Protein AF-R7UTL6-F1 (afdb_monomer_lite)

pLDDT: mean 70.78, std 18.73, range [21.73, 95.31]

Sequence (340 aa):
MGSDPPMIILNNVLAYAAYGVATSTSDHTKEACVDFFSSEEIIDARDLLWGKCENGILPKMIKRQNTTTKKGLLLTTSDIIEAIQKLGDSGSMPIFAVEFSSLGRLPLAKPKHWGLTDQMRDLESRLDNARVYGKSGMDESQPLVGRPHGGCAVIVRKDLKCSVEPVTTMNKRLFSCLIRLPDLSSVSLIDHFAVDEVLFEKVLEYYCLHRGDNLSDHSPLFLVLQLDSAADCVPPSSASTGSSRVSWSKASEEDIADYKHVLSYLLEQVIPPSLRGCIDSGFSCDSENHRGLIEHYFETIPSACLAAAEVCIPKQGGRKRVAGVGVACVTVITLSTLGV

Secondary structure (DSSP, 8-state):
-PPPPPPEEE-HHHHHHHHHHHHS-HHHHHHHHHHHS-HHHHHHHHHHHHHHS-TTTSPPP---S-TTSHHHHHHHHHHHHHHHHHHHHTT---EEE--GGGGGGSPP-------HHHHHHHHHHHSTTEEEEEE----TT----SS-SPPEEEEEETTSS-EEEEEP-S-TT--EEEEE----------------HHHHTTEEEEEE---TT--SSSPPEEEEE-----TT--PPSS-------B-GGG--HHHHHHHHHHHHHHHHT-PPP--HHHHTTTT----HHHHHHHHHHHHHHHHHHHHHHHHHSPB-------------------------

Foldseek 3Di:
DDDDPFAEDAAQLLQQLLVCLVPHDLQQNLVLCLVQDALVSLVCLLCSLVVPDDPVQADPDDDQPPSNDSVSSSVSSSSSNRRQVSCVVVVNHGHYDYPPVCPVSHRDRFDDDCPVVVVQVVVQVVDPQKHKDWAAQDDPVDDDGDDGLGIDMDIDGNPQQWDWAWDDDPHRRDTDIDIGHDPPPDDDPPDDDDDDPVQVVFWPDWDWDDDPPDPDPDTDIDTDGDDDPPPDPPPPDDDDPPPQDFDPVPADPQLVVQLVVQLVVQVVPLDQDPCVVCVVVVNPDPDPVVVVSVVVSVVSNVVSSVVSRSVRGDTDDDDDDDDDDDDDDDDDDDDPDPDD

Organism: Capitella teleta (NCBI:txid283909)

Radius of gyration: 31.65 Å; chains: 1; bounding box: 74×50×85 Å

Structure (mmCIF, N/CA/C/O backbone):
data_AF-R7UTL6-F1
#
_entry.id   AF-R7UTL6-F1
#
loop_
_atom_site.group_PDB
_atom_site.id
_atom_site.type_symbol
_atom_site.label_atom_id
_atom_site.label_alt_id
_atom_site.label_comp_id
_atom_site.label_asym_id
_atom_site.label_entity_id
_atom_site.label_seq_id
_atom_site.pdbx_PDB_ins_code
_atom_site.Cartn_x
_atom_site.Cartn_y
_atom_site.Cartn_z
_atom_site.occupancy
_atom_site.B_iso_or_equiv
_atom_site.auth_seq_id
_atom_site.auth_comp_id
_atom_site.auth_asym_id
_atom_site.auth_atom_id
_atom_site.pdbx_PDB_model_num
ATOM 1 N N . MET A 1 1 ? -34.555 -12.819 -3.969 1.00 38.94 1 MET A N 1
ATOM 2 C CA . MET A 1 1 ? -34.670 -12.379 -2.565 1.00 38.94 1 MET A CA 1
ATOM 3 C C . MET A 1 1 ? -33.686 -11.241 -2.406 1.00 38.94 1 MET A C 1
ATOM 5 O O . MET A 1 1 ? -32.508 -11.473 -2.632 1.00 38.94 1 MET A O 1
ATOM 9 N N . GLY A 1 2 ? -34.171 -10.014 -2.210 1.00 43.06 2 GLY A N 1
ATOM 10 C CA . GLY A 1 2 ? -33.292 -8.857 -2.045 1.00 43.06 2 GLY A CA 1
ATOM 11 C C . GLY A 1 2 ? -32.530 -9.007 -0.737 1.00 43.06 2 GLY A C 1
ATOM 12 O O . GLY A 1 2 ? -33.157 -9.120 0.309 1.00 43.06 2 GLY A O 1
ATOM 13 N N . SER A 1 3 ? -31.205 -9.093 -0.805 1.00 59.31 3 SER A N 1
ATOM 14 C CA . SER A 1 3 ? -30.362 -8.894 0.367 1.00 59.31 3 SER A CA 1
ATOM 15 C C . SER A 1 3 ? -30.523 -7.438 0.784 1.00 59.31 3 SER A C 1
ATOM 17 O O . SER A 1 3 ? -30.251 -6.551 -0.032 1.00 59.31 3 SER A O 1
ATOM 19 N N . ASP A 1 4 ? -30.994 -7.197 2.005 1.00 66.31 4 ASP A N 1
ATOM 20 C CA . ASP A 1 4 ? -31.023 -5.846 2.555 1.00 66.31 4 ASP A CA 1
ATOM 21 C C . ASP A 1 4 ? -29.623 -5.218 2.446 1.00 66.31 4 ASP A C 1
ATOM 23 O O . ASP A 1 4 ? -28.613 -5.919 2.597 1.00 66.31 4 ASP A O 1
ATOM 27 N N . PRO A 1 5 ? -29.533 -3.918 2.119 1.00 71.44 5 PRO A N 1
ATOM 28 C CA . PRO A 1 5 ? -28.250 -3.246 2.013 1.00 71.44 5 PRO A CA 1
ATOM 29 C C . PRO A 1 5 ? -27.489 -3.349 3.344 1.00 71.44 5 PRO A C 1
ATOM 31 O O . PRO A 1 5 ? -28.105 -3.268 4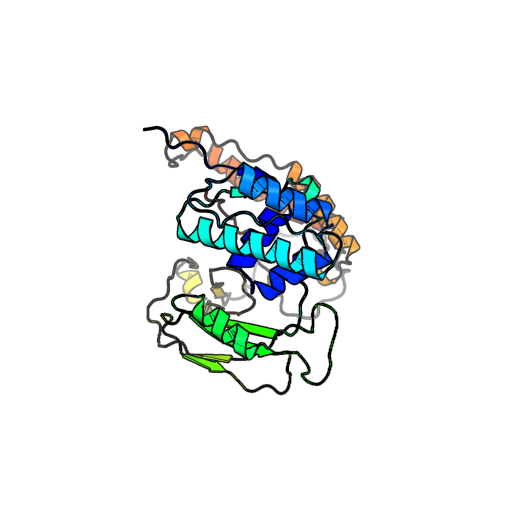.411 1.00 71.44 5 PRO A O 1
ATOM 34 N N . PRO A 1 6 ? -26.153 -3.515 3.308 1.00 78.25 6 PRO A N 1
ATOM 35 C CA . PRO A 1 6 ? -25.362 -3.650 4.522 1.00 78.25 6 PRO A CA 1
ATOM 36 C C . PRO A 1 6 ? -25.531 -2.408 5.404 1.00 78.25 6 PRO A C 1
ATOM 38 O O . PRO A 1 6 ? -25.467 -1.276 4.924 1.00 78.25 6 PRO A O 1
ATOM 41 N N . MET A 1 7 ? -25.747 -2.617 6.705 1.00 87.50 7 MET A N 1
ATOM 42 C CA . MET A 1 7 ? -25.891 -1.527 7.669 1.00 87.50 7 MET A CA 1
ATOM 43 C C . MET A 1 7 ? -24.578 -0.745 7.775 1.00 87.50 7 MET A C 1
ATOM 45 O O . MET A 1 7 ? -23.561 -1.295 8.197 1.00 87.50 7 MET A O 1
ATOM 49 N N . ILE A 1 8 ? -24.613 0.543 7.428 1.00 90.62 8 ILE A N 1
ATOM 50 C CA . ILE A 1 8 ? -23.472 1.457 7.552 1.00 90.62 8 ILE A CA 1
ATOM 51 C C . ILE A 1 8 ? -23.661 2.334 8.792 1.00 90.62 8 ILE A C 1
ATOM 53 O O . ILE A 1 8 ? -24.694 2.988 8.950 1.00 90.62 8 ILE A O 1
ATOM 57 N N . ILE A 1 9 ? -22.653 2.372 9.663 1.00 92.56 9 ILE A N 1
ATOM 58 C CA . ILE A 1 9 ? -22.616 3.221 10.857 1.00 92.56 9 ILE A CA 1
ATOM 59 C C . ILE A 1 9 ? -21.438 4.188 10.729 1.00 92.56 9 ILE A C 1
ATOM 61 O O . ILE A 1 9 ? -20.278 3.778 10.747 1.00 92.56 9 ILE A O 1
ATOM 65 N N . LEU A 1 10 ? -21.741 5.482 10.615 1.00 91.75 10 LEU A N 1
ATOM 66 C CA . LEU A 1 10 ? -20.737 6.543 10.554 1.00 91.75 10 LEU A CA 1
ATOM 67 C C . LEU A 1 10 ? -20.326 6.961 11.968 1.00 91.75 10 LEU A C 1
ATOM 69 O O . LEU A 1 10 ? -21.085 7.644 12.654 1.00 91.75 10 LEU A O 1
ATOM 73 N N . ASN A 1 11 ? -19.147 6.531 12.422 1.00 93.31 11 ASN A N 1
ATOM 74 C CA . ASN A 1 11 ? -18.604 6.925 13.723 1.00 93.31 11 ASN A CA 1
ATOM 75 C C . ASN A 1 11 ? -17.094 6.646 13.815 1.00 93.31 11 ASN A C 1
ATOM 77 O O . ASN A 1 11 ? -16.648 5.513 13.630 1.00 93.31 11 ASN A O 1
ATOM 81 N N . ASN A 1 12 ? -16.319 7.670 14.175 1.00 91.38 12 ASN A N 1
ATOM 82 C CA . ASN A 1 12 ? -14.853 7.609 14.207 1.00 91.38 12 ASN A CA 1
ATOM 83 C C . ASN A 1 12 ? -14.320 6.613 15.246 1.00 91.38 12 ASN A C 1
ATOM 85 O O . ASN A 1 12 ? -13.379 5.871 14.962 1.00 91.38 12 ASN A O 1
ATOM 89 N N . VAL A 1 13 ? -14.932 6.572 16.433 1.00 93.19 13 VAL A N 1
ATOM 90 C CA . VAL A 1 13 ? -14.522 5.677 17.522 1.00 93.19 13 VAL A CA 1
ATOM 91 C C . VAL A 1 13 ? -14.828 4.230 17.157 1.00 93.19 13 VAL A C 1
ATOM 93 O O . VAL A 1 13 ? -13.964 3.375 17.323 1.00 93.19 13 VAL A O 1
ATOM 96 N N . LEU A 1 14 ? -16.024 3.945 16.626 1.00 94.00 14 LEU A N 1
ATOM 97 C CA . LEU A 1 14 ? -16.413 2.587 16.229 1.00 94.00 14 LEU A CA 1
ATOM 98 C C . LEU A 1 14 ? -15.580 2.079 15.051 1.00 94.00 14 LEU A C 1
ATOM 100 O O . LEU A 1 14 ? -15.123 0.940 15.086 1.00 94.00 14 LEU A O 1
ATOM 104 N N . ALA A 1 15 ? -15.319 2.925 14.052 1.00 91.06 15 ALA A N 1
ATOM 105 C CA . ALA A 1 15 ? -14.458 2.569 12.928 1.00 91.06 15 ALA A CA 1
ATOM 106 C C . ALA A 1 15 ? -13.023 2.269 13.383 1.00 91.06 15 ALA A C 1
ATOM 108 O O . ALA A 1 15 ? -12.451 1.248 12.997 1.00 91.06 15 ALA A O 1
ATOM 109 N N . TYR A 1 16 ? -12.458 3.107 14.259 1.00 89.88 16 TYR A N 1
ATOM 110 C CA . TYR A 1 16 ? -11.129 2.865 14.817 1.00 89.88 16 TYR A CA 1
ATOM 111 C C . TYR A 1 16 ? -11.092 1.613 15.702 1.00 89.88 16 TYR A C 1
ATOM 113 O O . TYR A 1 16 ? -10.169 0.810 15.588 1.00 89.88 16 TYR A O 1
ATOM 121 N N . ALA A 1 17 ? -12.093 1.414 16.562 1.00 90.06 17 ALA A N 1
ATOM 122 C CA . ALA A 1 17 ? -12.170 0.255 17.444 1.00 90.06 17 ALA A CA 1
ATOM 123 C C . ALA A 1 17 ? -12.325 -1.052 16.654 1.00 90.06 17 ALA A C 1
ATOM 125 O O . ALA A 1 17 ? -11.628 -2.018 16.953 1.00 90.06 17 ALA A O 1
ATOM 126 N N . ALA A 1 18 ? -13.164 -1.072 15.614 1.00 89.31 18 ALA A N 1
ATOM 127 C CA . ALA A 1 18 ? -13.332 -2.224 14.730 1.00 89.31 18 ALA A CA 1
ATOM 128 C C . ALA A 1 18 ? -12.038 -2.569 13.985 1.00 89.31 18 ALA A C 1
ATOM 130 O O . ALA A 1 18 ? -11.625 -3.728 13.967 1.00 89.31 18 ALA A O 1
ATOM 131 N N . TYR A 1 19 ? -11.349 -1.560 13.445 1.00 84.69 19 TYR A N 1
ATOM 132 C CA . TYR A 1 19 ? -10.031 -1.757 12.846 1.00 84.69 19 TYR A CA 1
ATOM 133 C C . TYR A 1 19 ? -9.003 -2.254 13.879 1.00 84.69 19 TYR A C 1
ATOM 135 O O . TYR A 1 19 ? -8.212 -3.158 13.606 1.00 84.69 19 TYR A O 1
ATOM 143 N N . GLY A 1 20 ? -9.032 -1.695 15.090 1.00 80.31 20 GLY A N 1
ATOM 144 C CA . GLY A 1 20 ? -8.154 -2.068 16.194 1.00 80.31 20 GLY A CA 1
ATOM 145 C C . GLY A 1 20 ? -8.324 -3.524 16.620 1.00 80.31 20 GLY A C 1
ATOM 146 O O . GLY A 1 20 ? -7.327 -4.220 16.760 1.00 80.31 20 GLY A O 1
ATOM 147 N N . VAL A 1 21 ? -9.561 -4.015 16.726 1.00 79.00 21 VAL A N 1
ATOM 148 C CA . VAL A 1 21 ? -9.859 -5.428 17.025 1.00 79.00 21 VAL A CA 1
ATOM 149 C C . VAL A 1 21 ? -9.255 -6.375 15.985 1.00 79.00 21 VAL A C 1
ATOM 151 O O . VAL A 1 21 ? -8.783 -7.449 16.345 1.00 79.00 21 VAL A O 1
ATOM 154 N N . ALA A 1 22 ? -9.225 -5.976 14.711 1.00 72.81 22 ALA A N 1
ATOM 155 C CA . ALA A 1 22 ? -8.658 -6.788 13.636 1.00 72.81 22 ALA A CA 1
ATOM 156 C C . ALA A 1 22 ? -7.121 -6.723 13.546 1.00 72.81 22 ALA A C 1
ATOM 158 O O . ALA A 1 22 ? -6.506 -7.584 12.916 1.00 72.81 22 ALA A O 1
ATOM 159 N N . THR A 1 23 ? -6.485 -5.688 14.109 1.00 68.69 23 THR A N 1
ATOM 160 C CA . THR A 1 23 ? -5.076 -5.368 13.806 1.00 68.69 23 THR A CA 1
ATOM 161 C C . THR A 1 23 ? -4.178 -5.149 15.021 1.00 68.69 23 THR A C 1
ATOM 163 O O . THR A 1 23 ? -2.969 -4.996 14.853 1.00 68.69 23 THR A O 1
ATOM 166 N N . SER A 1 24 ? -4.726 -5.096 16.234 1.00 67.31 24 SER A N 1
ATOM 167 C CA . SER A 1 24 ? -4.023 -4.739 17.470 1.00 67.31 24 SER A CA 1
ATOM 168 C C . SER A 1 24 ? -4.605 -5.468 18.687 1.00 67.31 24 SER A C 1
ATOM 170 O O . SER A 1 24 ? -5.661 -6.091 18.622 1.00 67.31 24 SER A O 1
ATOM 172 N N . THR A 1 25 ? -3.917 -5.392 19.831 1.00 78.31 25 THR A N 1
ATOM 173 C CA . THR A 1 25 ? -4.452 -5.924 21.093 1.00 78.31 25 THR A CA 1
ATOM 174 C C . THR A 1 25 ? -5.566 -5.029 21.633 1.00 78.31 25 THR A C 1
ATOM 176 O O . THR A 1 25 ? -5.514 -3.802 21.505 1.00 78.31 25 THR A O 1
ATOM 179 N N . SER A 1 26 ? -6.547 -5.630 22.313 1.00 78.69 26 SER A N 1
ATOM 180 C CA . SER A 1 26 ? -7.656 -4.890 22.927 1.00 78.69 26 SER A CA 1
ATOM 181 C C . SER A 1 26 ? -7.164 -3.814 23.902 1.00 78.69 26 SER A C 1
ATOM 183 O O . SER A 1 26 ? -7.713 -2.717 23.929 1.00 78.69 26 SER A O 1
ATOM 185 N N . ASP A 1 27 ? -6.097 -4.074 24.663 1.00 79.75 27 ASP A N 1
ATOM 186 C CA . ASP A 1 27 ? -5.484 -3.093 25.569 1.00 79.75 27 ASP A CA 1
ATOM 187 C C . ASP A 1 27 ? -4.896 -1.886 24.835 1.00 79.75 27 ASP A C 1
ATOM 189 O O . ASP A 1 27 ? -5.086 -0.749 25.274 1.00 79.75 27 ASP A O 1
ATOM 193 N N . HIS A 1 28 ? -4.241 -2.108 23.693 1.00 76.00 28 HIS A N 1
ATOM 194 C CA . HIS A 1 28 ? -3.700 -1.017 22.891 1.00 76.00 28 HIS A CA 1
ATOM 195 C C . HIS A 1 28 ? -4.814 -0.161 22.288 1.00 76.00 28 HIS A C 1
ATOM 197 O O . HIS A 1 28 ? -4.784 1.063 22.410 1.00 76.00 28 HIS A O 1
ATOM 203 N N . THR A 1 29 ? -5.822 -0.800 21.689 1.00 81.50 29 THR A N 1
ATOM 204 C CA . THR A 1 29 ? -6.976 -0.105 21.111 1.00 81.50 29 THR A CA 1
ATOM 205 C C . THR A 1 29 ? -7.726 0.701 22.173 1.00 81.50 29 THR A C 1
ATOM 207 O O . THR A 1 29 ? -8.080 1.850 21.921 1.00 81.50 29 THR A O 1
ATOM 210 N N . LYS A 1 30 ? -7.894 0.157 23.391 1.00 87.06 30 LYS A N 1
ATOM 211 C CA . LYS A 1 30 ? -8.505 0.876 24.523 1.00 87.06 30 LYS A CA 1
ATOM 212 C C . LYS A 1 30 ? -7.741 2.145 24.883 1.00 87.06 30 LYS A C 1
ATOM 214 O O . LYS A 1 30 ? -8.344 3.214 24.933 1.00 87.06 30 LYS A O 1
ATOM 219 N N . GLU A 1 31 ? -6.437 2.035 25.135 1.00 85.62 31 GLU A N 1
ATOM 220 C CA . GLU A 1 31 ? -5.605 3.190 25.495 1.00 85.62 31 GLU A CA 1
ATOM 221 C C . GLU A 1 31 ? -5.571 4.230 24.370 1.00 85.62 31 GLU A C 1
ATOM 223 O O . GLU A 1 31 ? -5.710 5.419 24.638 1.00 85.62 31 GLU A O 1
ATOM 228 N N . ALA A 1 32 ? -5.461 3.803 23.108 1.00 83.38 32 ALA A N 1
ATOM 229 C CA . ALA A 1 32 ? -5.453 4.713 21.967 1.00 83.38 32 ALA A CA 1
ATOM 230 C C . ALA A 1 32 ? -6.772 5.486 21.824 1.00 83.38 32 ALA A C 1
ATOM 232 O O . ALA A 1 32 ? -6.738 6.697 21.612 1.00 83.38 32 ALA A O 1
ATOM 233 N N . CYS A 1 33 ? -7.917 4.818 22.001 1.00 88.00 33 CYS A N 1
ATOM 234 C CA . CYS A 1 33 ? -9.215 5.486 21.988 1.00 88.00 33 CYS A CA 1
ATOM 235 C C . CYS A 1 33 ? -9.334 6.519 23.112 1.00 88.00 33 CYS A C 1
ATOM 237 O O . CYS A 1 33 ? -9.731 7.648 22.857 1.00 88.00 33 CYS A O 1
ATOM 239 N N . VAL A 1 34 ? -8.981 6.145 24.347 1.00 89.69 34 VAL A N 1
ATOM 240 C CA . VAL A 1 34 ? -9.138 7.020 25.522 1.00 89.69 34 VAL A CA 1
ATOM 241 C C . VAL A 1 34 ? -8.150 8.186 25.523 1.00 89.69 34 VAL A C 1
ATOM 243 O O . VAL A 1 34 ? -8.461 9.253 26.040 1.00 89.69 34 VAL A O 1
ATOM 246 N N . ASP A 1 35 ? -6.961 7.998 24.952 1.00 86.00 35 ASP A N 1
ATOM 247 C CA . ASP A 1 35 ? -5.967 9.063 24.827 1.00 86.00 35 ASP A CA 1
ATOM 248 C C . ASP A 1 35 ? -6.301 10.075 23.716 1.00 86.00 35 ASP A C 1
ATOM 250 O O . ASP A 1 35 ? -5.725 11.164 23.714 1.00 86.00 35 ASP A O 1
ATOM 254 N N . PHE A 1 36 ? -7.126 9.704 22.732 1.00 87.81 36 PHE A N 1
ATOM 255 C CA . PHE A 1 36 ? -7.344 10.503 21.523 1.00 87.81 36 PHE A CA 1
ATOM 256 C C . PHE A 1 36 ? -8.759 11.082 21.424 1.00 87.81 36 PHE A C 1
ATOM 258 O O . PHE A 1 36 ? -8.909 12.249 21.069 1.00 87.81 36 PHE A O 1
ATOM 265 N N . PHE A 1 37 ? -9.785 10.287 21.724 1.00 89.12 37 PHE A N 1
ATOM 266 C CA . PHE A 1 37 ? -11.178 10.717 21.648 1.00 89.12 37 PHE A CA 1
ATOM 267 C C . PHE A 1 37 ? -11.653 11.288 22.982 1.00 89.12 37 PHE A C 1
ATOM 269 O O . PHE A 1 37 ? -11.234 10.863 24.061 1.00 89.12 37 PHE A O 1
ATOM 276 N N . SER A 1 38 ? -12.557 12.257 22.903 1.00 92.12 38 SER A N 1
ATOM 277 C CA . SER A 1 38 ? -13.203 12.837 24.074 1.00 92.12 38 SER A CA 1
ATOM 278 C C . SER A 1 38 ? -14.142 11.841 24.761 1.00 92.12 38 SER A C 1
ATOM 280 O O . SER A 1 38 ? -14.570 10.833 24.191 1.00 92.12 38 SER A O 1
ATOM 282 N N . SER A 1 39 ? -14.505 12.139 26.012 1.00 93.06 39 SER A N 1
ATOM 283 C CA . SER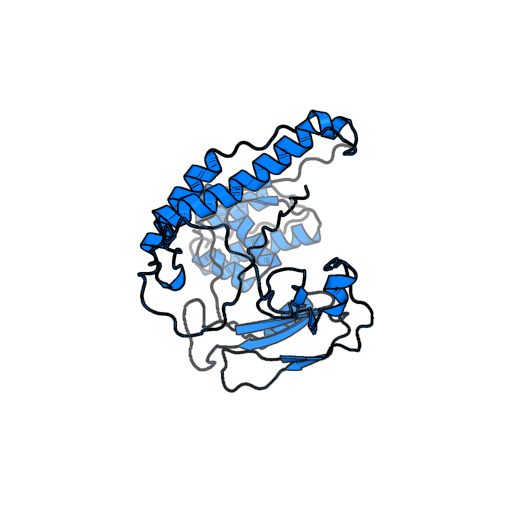 A 1 39 ? -15.476 11.322 26.740 1.00 93.06 39 SER A CA 1
ATOM 284 C C . SER A 1 39 ? -16.840 11.284 26.058 1.00 93.06 39 SER A C 1
ATOM 286 O O . SER A 1 39 ? -17.494 10.249 26.088 1.00 93.06 39 SER A O 1
ATOM 288 N N . GLU A 1 40 ? -17.253 12.397 25.449 1.00 93.00 40 GLU A N 1
ATOM 289 C CA . GLU A 1 40 ? -18.510 12.507 24.708 1.00 93.00 40 GLU A CA 1
ATOM 290 C C . GLU A 1 40 ? -18.494 11.581 23.488 1.00 93.00 40 GLU A C 1
ATOM 292 O O . GLU A 1 40 ? -19.341 10.702 23.393 1.00 93.00 40 GLU A O 1
ATOM 297 N N . GLU A 1 41 ? -17.448 11.646 22.656 1.00 93.81 41 GLU A N 1
ATOM 298 C CA . GLU A 1 41 ? -17.316 10.787 21.469 1.00 93.81 41 GLU A CA 1
ATOM 299 C C . GLU A 1 41 ? -17.354 9.287 21.808 1.00 93.81 41 GLU A C 1
ATOM 301 O O . GLU A 1 41 ? -17.962 8.497 21.086 1.00 93.81 41 GLU A O 1
ATOM 306 N N . ILE A 1 42 ? -16.720 8.879 22.913 1.00 94.31 42 ILE A N 1
ATOM 307 C CA . ILE A 1 42 ? -16.705 7.476 23.358 1.00 94.31 42 ILE A CA 1
ATOM 308 C C . ILE A 1 42 ? -18.086 7.037 23.867 1.00 94.31 42 ILE A C 1
ATOM 310 O O . ILE A 1 42 ? -18.519 5.912 23.602 1.00 94.31 42 ILE A O 1
ATOM 314 N N . ILE A 1 43 ? -18.786 7.898 24.608 1.00 93.56 43 ILE A N 1
ATOM 315 C CA . ILE A 1 43 ? -20.138 7.615 25.107 1.00 93.56 43 ILE A CA 1
ATOM 316 C C . ILE A 1 43 ? -21.130 7.537 23.944 1.00 93.56 43 ILE A C 1
ATOM 318 O O . ILE A 1 43 ? -21.907 6.584 23.881 1.00 93.56 43 ILE A O 1
ATOM 322 N N . ASP A 1 44 ? -21.057 8.481 23.009 1.00 94.50 44 ASP A N 1
ATOM 323 C CA . ASP A 1 44 ? -21.907 8.527 21.822 1.00 94.50 44 ASP A CA 1
ATOM 324 C C . ASP A 1 44 ? -21.695 7.294 20.949 1.00 94.50 44 ASP A C 1
ATOM 326 O O . ASP A 1 44 ? -22.655 6.690 20.477 1.00 94.50 44 ASP A O 1
ATOM 330 N N . ALA A 1 45 ? -20.445 6.857 20.786 1.00 94.94 45 ALA A N 1
ATOM 331 C CA . ALA A 1 45 ? -20.121 5.623 20.082 1.00 94.94 45 ALA A CA 1
ATOM 332 C C . ALA A 1 45 ? -20.757 4.389 20.740 1.00 94.94 45 ALA A C 1
ATOM 334 O O . ALA A 1 45 ? -21.333 3.552 20.043 1.00 94.94 45 ALA A O 1
ATOM 335 N N . ARG A 1 46 ? -20.702 4.283 22.077 1.00 94.62 46 ARG A N 1
ATOM 336 C CA . ARG A 1 46 ? -21.381 3.208 22.821 1.00 94.62 46 ARG A CA 1
ATOM 337 C C . ARG A 1 46 ? -22.887 3.244 22.572 1.00 94.62 46 ARG A C 1
ATOM 339 O O . ARG A 1 46 ? -23.470 2.223 22.214 1.00 94.62 46 ARG A O 1
ATOM 346 N N . ASP A 1 47 ? -23.515 4.394 22.790 1.00 94.31 47 ASP A N 1
ATOM 347 C CA . ASP A 1 47 ? -24.971 4.519 22.704 1.00 94.31 47 ASP A CA 1
ATOM 348 C C . ASP A 1 47 ? -25.467 4.296 21.270 1.00 94.31 47 ASP A C 1
ATOM 350 O O . ASP A 1 47 ? -26.495 3.649 21.068 1.00 94.31 47 ASP A O 1
ATOM 354 N N . LEU A 1 48 ? -24.693 4.721 20.268 1.00 94.81 48 LEU A N 1
ATOM 355 C CA . LEU A 1 48 ? -24.961 4.442 18.861 1.00 94.81 48 LEU A CA 1
ATOM 356 C C . LEU A 1 48 ? -24.862 2.945 18.540 1.00 94.81 48 LEU A C 1
ATOM 358 O O . LEU A 1 48 ? -25.738 2.416 17.857 1.00 94.81 48 LEU A O 1
ATOM 362 N N . LEU A 1 49 ? -23.835 2.252 19.044 1.00 94.38 49 LEU A N 1
ATOM 363 C CA . LEU A 1 49 ? -23.642 0.820 18.804 1.00 94.38 49 LEU A CA 1
ATOM 364 C C . LEU A 1 49 ? -24.811 -0.007 19.360 1.00 94.38 49 LEU A C 1
ATOM 366 O O . LEU A 1 49 ? -25.397 -0.808 18.630 1.00 94.38 49 LEU A O 1
ATOM 370 N N . TRP A 1 50 ? -25.194 0.240 20.617 1.00 93.69 50 TRP A N 1
ATOM 371 C CA . TRP A 1 50 ? -26.336 -0.429 21.258 1.00 93.69 50 TRP A CA 1
ATOM 372 C C . TRP A 1 50 ? -27.697 0.044 20.741 1.00 93.69 50 TRP A C 1
ATOM 374 O O . TRP A 1 50 ? -28.678 -0.684 20.861 1.00 93.69 50 TRP A O 1
ATOM 384 N N . GLY A 1 51 ? -27.779 1.244 20.166 1.00 91.38 51 GLY A N 1
ATOM 385 C CA . GLY A 1 51 ? -28.996 1.747 19.532 1.00 91.38 51 GLY A CA 1
ATOM 386 C C . GLY A 1 51 ? -29.243 1.185 18.130 1.00 91.38 51 GLY A C 1
ATOM 387 O O . GLY A 1 51 ? -30.384 1.192 17.670 1.00 91.38 51 GLY A O 1
ATOM 388 N N . LYS A 1 52 ? -28.192 0.726 17.435 1.00 90.62 52 LYS A N 1
ATOM 389 C CA . LYS A 1 52 ? -28.267 0.252 16.042 1.00 90.62 52 LYS A CA 1
ATOM 390 C C . LYS A 1 52 ? -28.184 -1.262 15.885 1.00 90.62 52 LYS A C 1
ATOM 392 O O . LYS A 1 52 ? -28.750 -1.776 14.928 1.00 90.62 52 LYS A O 1
ATOM 397 N N . CYS A 1 53 ? -27.493 -1.964 16.779 1.00 87.81 53 CYS A N 1
ATOM 398 C CA . CYS A 1 53 ? -27.305 -3.410 16.661 1.00 87.81 53 CYS A CA 1
ATOM 399 C C . CYS A 1 53 ? -28.272 -4.189 17.562 1.00 87.81 53 CYS A C 1
ATOM 401 O O . CYS A 1 53 ? -28.754 -3.685 18.576 1.00 87.81 53 CYS A O 1
ATOM 403 N N . GLU A 1 54 ? -28.555 -5.439 17.197 1.00 79.44 54 GLU A N 1
ATOM 404 C CA . GLU A 1 54 ? -29.535 -6.263 17.903 1.00 79.44 54 GLU A CA 1
ATOM 405 C C . GLU A 1 54 ? -29.087 -6.652 19.321 1.00 79.44 54 GLU A C 1
ATOM 407 O O . GLU A 1 54 ? -28.008 -7.209 19.544 1.00 79.44 54 GLU A O 1
ATOM 412 N N . ASN A 1 55 ? -29.987 -6.455 20.288 1.00 74.38 55 ASN A N 1
ATOM 413 C CA . ASN A 1 55 ? -29.763 -6.777 21.702 1.00 74.38 55 ASN A CA 1
ATOM 414 C C . ASN A 1 55 ? -29.508 -8.271 21.982 1.00 74.38 55 ASN A C 1
ATOM 416 O O . ASN A 1 55 ? -29.053 -8.605 23.072 1.00 74.38 55 ASN A O 1
ATOM 420 N N . GLY A 1 56 ? -29.832 -9.170 21.043 1.00 77.19 56 GLY A N 1
ATOM 421 C CA . GLY A 1 56 ? -29.592 -10.610 21.189 1.00 77.19 56 GLY A CA 1
ATOM 422 C C . GLY A 1 56 ? -28.125 -11.014 21.016 1.00 77.19 56 GLY A C 1
ATOM 423 O O . GLY A 1 56 ? -27.709 -12.032 21.563 1.00 77.19 56 GLY A O 1
ATOM 424 N N . ILE A 1 57 ? -27.345 -10.208 20.289 1.00 84.44 57 ILE A N 1
ATOM 425 C CA . ILE A 1 57 ? -25.930 -10.469 19.981 1.00 84.44 57 ILE A CA 1
ATOM 426 C C . ILE A 1 57 ? -25.023 -9.691 20.937 1.00 84.44 57 ILE A C 1
ATOM 428 O O . ILE A 1 57 ? -23.992 -10.189 21.398 1.00 84.44 57 ILE A O 1
ATOM 432 N N . LEU A 1 58 ? -25.415 -8.456 21.254 1.00 88.69 58 LEU A N 1
ATOM 433 C CA . LEU A 1 58 ? -24.622 -7.577 22.096 1.00 88.69 58 LEU A CA 1
ATOM 434 C C . LEU A 1 58 ? -24.619 -8.013 23.574 1.00 88.69 58 LEU A C 1
ATOM 436 O O . LEU A 1 58 ? -25.633 -8.484 24.097 1.00 88.69 58 LEU A O 1
ATOM 440 N N . PRO A 1 59 ? -23.511 -7.790 24.310 1.00 88.38 59 PRO A N 1
ATOM 441 C CA . PRO A 1 59 ? -23.529 -7.855 25.767 1.00 88.38 59 PRO A CA 1
ATOM 442 C C . PRO A 1 59 ? -24.570 -6.882 26.347 1.00 88.38 59 PRO A C 1
ATOM 444 O O . PRO A 1 59 ? -24.934 -5.883 25.724 1.00 88.38 59 PRO A O 1
ATOM 447 N N . LYS A 1 60 ? -25.018 -7.117 27.587 1.00 86.94 60 LYS A N 1
ATOM 448 C CA . LYS A 1 60 ? -25.879 -6.147 28.282 1.00 86.94 60 LYS A CA 1
ATOM 449 C C . LYS A 1 60 ? -25.157 -4.805 28.401 1.00 86.94 60 LYS A C 1
ATOM 451 O O . LYS A 1 60 ? -24.054 -4.750 28.936 1.00 86.94 60 LYS A O 1
ATOM 456 N N . MET A 1 61 ? -25.805 -3.728 27.959 1.00 84.56 61 MET A N 1
ATOM 457 C CA . MET A 1 61 ? -25.241 -2.383 28.046 1.00 84.56 61 MET A CA 1
ATOM 458 C C . MET A 1 61 ? -25.009 -1.983 29.507 1.00 84.56 61 MET A C 1
ATOM 460 O O . MET A 1 61 ? -25.944 -1.977 30.313 1.00 84.56 61 MET A O 1
ATOM 464 N N . ILE A 1 62 ? -23.782 -1.578 29.838 1.00 84.38 62 ILE A N 1
ATOM 465 C CA . ILE A 1 62 ? -23.439 -1.060 31.164 1.00 84.38 62 ILE A CA 1
ATOM 466 C C . ILE A 1 62 ? -23.271 0.459 31.079 1.00 84.38 62 ILE A C 1
ATOM 468 O O . ILE A 1 62 ? -22.290 0.971 30.541 1.00 84.38 62 ILE A O 1
ATOM 472 N N . LYS A 1 63 ? -24.210 1.209 31.668 1.00 81.56 63 LYS A N 1
ATOM 473 C CA . LYS A 1 63 ? -24.072 2.665 31.831 1.00 81.56 63 LYS A CA 1
ATOM 474 C C . LYS A 1 63 ? -23.137 2.965 33.003 1.00 81.56 63 LYS A C 1
ATOM 476 O O . LYS A 1 63 ? -23.550 2.978 34.161 1.00 81.56 63 LYS A O 1
ATOM 481 N N . ARG A 1 64 ? -21.852 3.162 32.704 1.00 80.19 64 ARG A N 1
ATOM 482 C CA . ARG A 1 64 ? -20.826 3.507 33.700 1.00 80.19 64 ARG A CA 1
ATOM 483 C C . ARG A 1 64 ? -21.095 4.916 34.261 1.00 80.19 64 ARG A C 1
ATOM 485 O O . ARG A 1 64 ? -21.417 5.821 33.504 1.00 80.19 64 ARG A O 1
ATOM 492 N N . GLN A 1 65 ? -20.944 5.109 35.574 1.00 68.75 65 GLN A N 1
ATOM 493 C CA . GLN A 1 65 ? -21.177 6.409 36.236 1.00 68.75 65 GLN A CA 1
ATOM 494 C C . GLN A 1 65 ? -19.984 7.380 36.117 1.00 68.75 65 GLN A C 1
ATOM 496 O O . GLN A 1 65 ? -20.171 8.589 36.135 1.00 68.75 65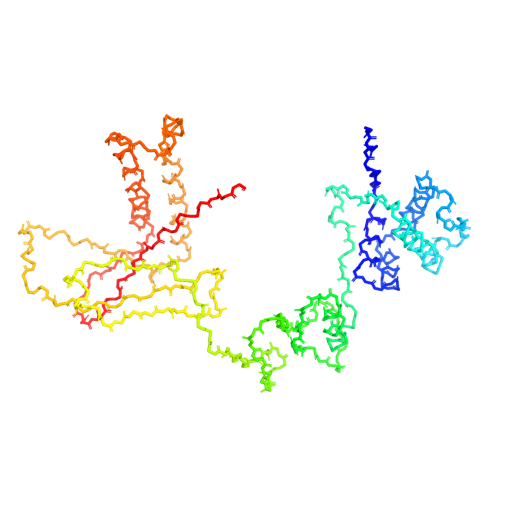 GLN A O 1
ATOM 501 N N . ASN A 1 66 ? -18.759 6.860 35.956 1.00 76.31 66 ASN A N 1
ATOM 502 C CA . ASN A 1 66 ? -17.514 7.646 35.972 1.00 76.31 66 ASN A CA 1
ATOM 503 C C . ASN A 1 66 ? -16.925 7.869 34.569 1.00 76.31 66 ASN A C 1
ATOM 505 O O . ASN A 1 66 ? -15.714 7.740 34.376 1.00 76.31 66 ASN A O 1
ATOM 509 N N . THR A 1 67 ? -17.762 8.169 33.578 1.00 74.81 67 THR A N 1
ATOM 510 C CA . THR A 1 67 ? -17.352 8.318 32.167 1.00 74.81 67 THR A CA 1
ATOM 511 C C . THR A 1 67 ? -16.499 9.555 31.885 1.00 74.81 67 THR A C 1
ATOM 513 O O . THR A 1 67 ? -15.978 9.692 30.791 1.00 74.81 67 THR A O 1
ATOM 516 N N . THR A 1 68 ? -16.284 10.432 32.864 1.00 79.69 68 THR A N 1
ATOM 517 C CA . THR A 1 68 ? -15.338 11.557 32.772 1.00 79.69 68 THR A CA 1
ATOM 518 C C . THR A 1 68 ? -13.930 11.196 33.253 1.00 79.69 68 THR A C 1
ATOM 520 O O . THR A 1 68 ? -12.984 11.950 33.048 1.00 79.69 68 THR A O 1
ATOM 523 N N . THR A 1 69 ? -13.759 10.036 33.898 1.00 87.31 69 THR A N 1
ATOM 524 C CA . THR A 1 69 ? -12.458 9.575 34.403 1.00 87.31 69 THR A CA 1
ATOM 525 C C . THR A 1 69 ? -11.784 8.648 33.395 1.00 87.31 69 THR A C 1
ATOM 527 O O . THR A 1 69 ? -12.454 7.801 32.802 1.00 87.31 69 THR A O 1
ATOM 530 N N . LYS A 1 70 ? -10.448 8.706 33.271 1.00 86.81 70 LYS A N 1
ATOM 531 C CA . LYS A 1 70 ? -9.684 7.792 32.392 1.00 86.81 70 LYS A CA 1
ATOM 532 C C . LYS A 1 70 ? -10.036 6.319 32.646 1.00 86.81 70 LYS A C 1
ATOM 534 O O . LYS A 1 70 ? -10.255 5.563 31.708 1.00 86.81 70 LYS A O 1
ATOM 539 N N . LYS A 1 71 ? -10.177 5.920 33.916 1.00 88.81 71 LYS A N 1
ATOM 540 C CA . LYS A 1 71 ? -10.573 4.554 34.299 1.00 88.81 71 LYS A CA 1
ATOM 541 C C . LYS A 1 71 ? -11.972 4.180 33.791 1.00 88.81 71 LYS A C 1
ATOM 543 O O . LYS A 1 71 ? -12.159 3.071 33.302 1.00 88.81 71 LYS A O 1
ATOM 548 N N . GLY A 1 72 ? -12.954 5.075 33.910 1.00 89.75 72 GLY A N 1
ATOM 549 C CA . GLY A 1 72 ? -14.308 4.821 33.414 1.00 89.75 72 GLY A CA 1
ATOM 550 C C . GLY A 1 72 ? -14.394 4.814 31.888 1.00 89.75 72 GLY A C 1
ATOM 551 O O . GLY A 1 72 ? -15.132 4.000 31.332 1.00 89.75 72 GLY A O 1
ATOM 552 N N . LEU A 1 73 ? -13.598 5.646 31.213 1.00 91.12 73 LEU A N 1
ATOM 553 C CA . LEU A 1 73 ? -13.472 5.630 29.756 1.00 91.12 73 LEU A CA 1
ATOM 554 C C . LEU A 1 73 ? -12.848 4.330 29.255 1.00 91.12 73 LEU A C 1
ATOM 556 O O . LEU A 1 73 ? -13.414 3.706 28.370 1.00 91.12 73 LEU A O 1
ATOM 560 N N . LEU A 1 74 ? -11.767 3.853 29.880 1.00 91.19 74 LEU A N 1
ATOM 561 C CA . LEU A 1 74 ? -11.152 2.566 29.531 1.00 91.19 74 LEU A CA 1
ATOM 562 C C . LEU A 1 74 ? -12.141 1.401 29.649 1.00 91.19 74 LEU A C 1
ATOM 564 O O . LEU A 1 74 ? -12.170 0.535 28.778 1.00 91.19 74 LEU A O 1
ATOM 568 N N . LEU A 1 75 ? -12.970 1.391 30.698 1.00 93.19 75 LEU A N 1
ATOM 569 C CA . LEU A 1 75 ? -14.031 0.392 30.853 1.00 93.19 75 LEU A CA 1
ATOM 570 C C . LEU A 1 75 ? -15.101 0.526 29.766 1.00 93.19 75 LEU A C 1
ATOM 572 O O . LEU A 1 75 ? -15.493 -0.477 29.187 1.00 93.19 75 LEU A O 1
ATOM 576 N N . THR A 1 76 ? -15.529 1.750 29.454 1.00 93.56 76 THR A N 1
ATOM 577 C CA . THR A 1 76 ? -16.538 2.001 28.410 1.00 93.56 76 THR A CA 1
ATOM 578 C C . THR A 1 76 ? -16.033 1.560 27.035 1.00 93.56 76 THR A C 1
ATOM 580 O O . THR A 1 76 ? -16.740 0.869 26.309 1.00 93.56 76 THR A O 1
ATOM 583 N N . THR A 1 77 ? -14.784 1.877 26.699 1.00 93.06 77 THR A N 1
ATOM 584 C CA . THR A 1 77 ? -14.140 1.415 25.465 1.00 93.06 77 THR A CA 1
ATOM 585 C C . THR A 1 77 ? -13.961 -0.103 25.449 1.00 93.06 77 THR A C 1
ATOM 587 O O . THR A 1 77 ? -14.096 -0.724 24.399 1.00 93.06 77 THR A O 1
ATOM 590 N N . SER A 1 78 ? -13.693 -0.724 26.604 1.00 94.38 78 SER A N 1
ATOM 591 C CA . SER A 1 78 ? -13.648 -2.185 26.721 1.00 94.38 78 SER A CA 1
ATOM 592 C C . SER A 1 78 ? -14.998 -2.822 26.405 1.00 94.38 78 SER A C 1
ATOM 594 O O . SER A 1 78 ? -15.032 -3.812 25.681 1.00 94.38 78 SER A O 1
ATOM 596 N N . ASP A 1 79 ? -16.088 -2.237 26.910 1.00 93.94 79 ASP A N 1
ATOM 597 C CA . ASP A 1 79 ? -17.448 -2.705 26.640 1.00 93.94 79 ASP A CA 1
ATOM 598 C C . ASP A 1 79 ? -17.751 -2.602 25.120 1.00 93.94 79 ASP A C 1
ATOM 600 O O . ASP A 1 79 ? -18.272 -3.546 24.528 1.00 93.94 79 ASP A O 1
ATOM 604 N N . ILE A 1 80 ? -17.345 -1.504 24.458 1.00 95.31 80 ILE A N 1
ATOM 605 C CA . ILE A 1 80 ? -17.459 -1.327 22.992 1.00 95.31 80 ILE A CA 1
ATOM 606 C C . ILE A 1 80 ? -16.683 -2.409 22.227 1.00 95.31 80 ILE A C 1
ATOM 608 O O . ILE A 1 80 ? -17.213 -3.006 21.293 1.00 95.31 80 ILE A O 1
ATOM 612 N N . ILE A 1 81 ? -15.430 -2.668 22.606 1.00 94.25 81 ILE A N 1
ATOM 613 C CA . ILE A 1 81 ? -14.579 -3.659 21.933 1.00 94.25 81 ILE A CA 1
ATOM 614 C C . ILE A 1 81 ? -15.155 -5.074 22.071 1.00 94.25 81 ILE A C 1
ATOM 616 O O . ILE A 1 81 ? -15.185 -5.807 21.084 1.00 94.25 81 ILE A O 1
ATOM 620 N N . GLU A 1 82 ? -15.660 -5.444 23.252 1.00 94.44 82 GLU A N 1
ATOM 621 C CA . GLU A 1 82 ? -16.318 -6.742 23.459 1.00 94.44 82 GLU A CA 1
ATOM 622 C C . GLU A 1 82 ? -17.568 -6.884 22.575 1.00 94.44 82 GLU A C 1
ATOM 624 O O . GLU A 1 82 ? -17.798 -7.931 21.970 1.00 94.44 82 GLU A O 1
ATOM 629 N N . ALA A 1 83 ? -18.370 -5.823 22.461 1.00 94.19 83 ALA A N 1
ATOM 630 C CA . ALA A 1 83 ? -19.537 -5.801 21.584 1.00 94.19 83 ALA A CA 1
ATOM 631 C C . ALA A 1 83 ? -19.167 -5.993 20.107 1.00 94.19 83 ALA A C 1
ATOM 633 O O . ALA A 1 83 ? -19.789 -6.801 19.419 1.00 94.19 83 ALA A O 1
ATOM 634 N N . ILE A 1 84 ? -18.131 -5.297 19.636 1.00 93.50 84 ILE A N 1
ATOM 635 C CA . ILE A 1 84 ? -17.606 -5.432 18.272 1.00 93.50 84 ILE A CA 1
ATOM 636 C C . ILE A 1 84 ? -17.136 -6.867 17.999 1.00 93.50 84 ILE A C 1
ATOM 638 O O . ILE A 1 84 ? -17.438 -7.415 16.942 1.00 93.50 84 ILE A O 1
ATOM 642 N N . GLN A 1 85 ? -16.445 -7.496 18.953 1.00 92.31 85 GLN A N 1
ATOM 643 C CA . GLN A 1 85 ? -16.008 -8.890 18.828 1.00 92.31 85 GLN A CA 1
ATOM 644 C C . GLN A 1 85 ? -17.199 -9.845 18.680 1.00 92.31 85 GLN A C 1
ATOM 646 O O . GLN A 1 85 ? -17.227 -10.630 17.737 1.00 92.31 85 GLN A O 1
ATOM 651 N N . LYS A 1 86 ? -18.239 -9.713 19.519 1.00 92.62 86 LYS A N 1
ATOM 652 C CA . LYS A 1 86 ? -19.451 -10.550 19.409 1.00 92.62 86 LYS A CA 1
ATOM 653 C C . LYS A 1 86 ? -20.207 -10.349 18.097 1.00 92.62 86 LYS A C 1
ATOM 655 O O . LYS A 1 86 ? -20.734 -11.311 17.541 1.00 92.62 86 LYS A O 1
ATOM 660 N N . LEU A 1 87 ? -20.251 -9.119 17.582 1.00 91.12 87 LEU A N 1
ATOM 661 C CA . LEU A 1 87 ? -20.823 -8.844 16.261 1.00 91.12 87 LEU A CA 1
ATOM 662 C C . LEU A 1 87 ? -20.037 -9.559 15.156 1.00 91.12 87 LEU A C 1
ATOM 664 O O . LEU A 1 87 ? -20.655 -10.191 14.300 1.00 91.12 87 LEU A O 1
ATOM 668 N N . GLY A 1 88 ? -18.703 -9.524 15.220 1.00 88.12 88 GLY A N 1
ATOM 669 C CA . GLY A 1 88 ? -17.825 -10.279 14.326 1.00 88.12 88 GLY A CA 1
ATOM 670 C C . GLY A 1 88 ? -18.079 -11.787 14.384 1.00 88.12 88 GLY A C 1
ATOM 671 O O . GLY A 1 88 ? -18.343 -12.399 13.351 1.00 88.12 88 GLY A O 1
ATOM 672 N N . ASP A 1 89 ? -18.097 -12.363 15.588 1.00 88.81 89 ASP A N 1
ATOM 673 C CA . ASP A 1 89 ? -18.303 -13.803 15.808 1.00 88.81 89 ASP A CA 1
ATOM 674 C C . ASP A 1 89 ? -19.681 -14.288 15.320 1.00 88.81 89 ASP A C 1
ATOM 676 O O . ASP A 1 89 ? -19.830 -15.419 14.861 1.00 88.81 89 ASP A O 1
ATOM 680 N N . SER A 1 90 ? -20.700 -13.427 15.396 1.00 88.56 90 SER A N 1
ATOM 681 C CA . SER A 1 90 ? -22.066 -13.721 14.937 1.00 88.56 90 SER A CA 1
ATOM 682 C C . SER A 1 90 ? -22.290 -13.530 13.430 1.00 88.56 90 SER A C 1
ATOM 684 O O . SER A 1 90 ? -23.394 -13.775 12.945 1.00 88.56 90 SER A O 1
ATOM 686 N N . GLY A 1 91 ? -21.296 -13.022 12.691 1.00 85.75 91 GLY A N 1
ATOM 687 C CA . GLY A 1 91 ? -21.439 -12.667 11.275 1.00 85.75 91 GLY A CA 1
ATOM 688 C C . GLY A 1 91 ? -22.373 -11.479 11.000 1.00 85.75 91 GLY A C 1
ATOM 689 O O . GLY A 1 91 ? -22.677 -11.203 9.844 1.00 85.75 91 GLY A O 1
ATOM 690 N N . SER A 1 92 ? -22.815 -10.758 12.037 1.00 87.12 92 SER A N 1
ATOM 691 C CA . SER A 1 92 ? -23.751 -9.621 11.945 1.00 87.12 92 SER A CA 1
ATOM 692 C C . SER A 1 92 ? -23.036 -8.267 12.038 1.00 87.12 92 SER A C 1
ATOM 694 O O . SER A 1 92 ? -23.578 -7.286 12.546 1.00 87.12 92 SER A O 1
ATOM 696 N N . MET A 1 93 ? -21.779 -8.223 11.594 1.00 88.69 93 MET A N 1
ATOM 697 C CA . MET A 1 93 ? -20.912 -7.055 11.698 1.00 88.69 93 MET A CA 1
ATOM 698 C C . MET A 1 93 ? -21.367 -5.942 10.734 1.00 88.69 93 MET A C 1
ATOM 700 O O . MET A 1 93 ? -21.351 -6.153 9.519 1.00 88.69 93 MET A O 1
ATOM 704 N N . PRO A 1 94 ? -21.741 -4.746 11.226 1.00 89.19 94 PRO A N 1
ATOM 705 C CA . PRO A 1 94 ? -22.029 -3.616 10.353 1.00 89.19 94 PRO A CA 1
ATOM 706 C C . PRO A 1 94 ? -20.751 -3.024 9.757 1.00 89.19 94 PRO A C 1
ATOM 708 O O . PRO A 1 94 ? -19.647 -3.189 10.278 1.00 89.19 94 PRO A O 1
ATOM 711 N N . ILE A 1 95 ? -20.915 -2.259 8.681 1.00 90.00 95 ILE A N 1
ATOM 712 C CA . ILE A 1 95 ? -19.826 -1.483 8.097 1.00 90.00 95 ILE A CA 1
ATOM 713 C C . ILE A 1 95 ? -19.665 -0.206 8.920 1.00 90.00 95 ILE A C 1
ATOM 715 O O . ILE A 1 95 ? -20.476 0.717 8.829 1.00 90.00 95 ILE A O 1
ATOM 719 N N . PHE A 1 96 ? -18.602 -0.137 9.717 1.00 91.81 96 PHE A N 1
ATOM 720 C CA . PHE A 1 96 ? -18.208 1.103 10.378 1.00 91.81 96 PHE A CA 1
ATOM 721 C C . PHE A 1 96 ? -17.408 1.967 9.410 1.00 91.81 96 PHE A C 1
ATOM 723 O O . PHE A 1 96 ? -16.370 1.547 8.901 1.00 91.81 96 PHE A O 1
ATOM 730 N N . ALA A 1 97 ? -17.891 3.177 9.159 1.00 87.06 97 ALA A N 1
ATOM 731 C CA . ALA A 1 97 ? -17.273 4.109 8.231 1.00 87.06 97 ALA A CA 1
ATOM 732 C C . ALA A 1 97 ? -16.990 5.454 8.908 1.00 87.06 97 ALA A C 1
ATOM 734 O O . ALA A 1 97 ? -17.550 5.795 9.951 1.00 87.06 97 ALA A O 1
ATOM 735 N N . VAL A 1 98 ? -16.088 6.213 8.297 1.00 85.00 98 VAL A N 1
ATOM 736 C CA . VAL A 1 98 ? -15.674 7.546 8.735 1.00 85.00 98 VAL A CA 1
ATOM 737 C C . VAL A 1 98 ? -15.961 8.504 7.594 1.00 85.00 98 VAL A C 1
ATOM 739 O O . VAL A 1 98 ? -15.700 8.178 6.436 1.00 85.00 98 VAL A O 1
ATOM 742 N N . GLU A 1 99 ? -16.505 9.680 7.899 1.00 82.38 99 GLU A N 1
ATOM 743 C CA . GLU A 1 99 ? -16.621 10.725 6.885 1.00 82.38 99 GLU A CA 1
ATOM 744 C C . GLU A 1 99 ? -15.238 11.142 6.386 1.00 82.38 99 GLU A C 1
ATOM 746 O O . GLU A 1 99 ? -14.288 11.263 7.161 1.00 82.38 99 GLU A O 1
ATOM 751 N N . PHE A 1 100 ? -15.139 11.450 5.094 1.00 76.00 100 PHE A N 1
ATOM 752 C CA . PHE A 1 100 ? -13.895 11.908 4.476 1.00 76.00 100 PHE A CA 1
ATOM 753 C C . PHE A 1 100 ? -13.256 13.092 5.230 1.00 76.00 100 PHE A C 1
ATOM 755 O O . PHE A 1 100 ? -12.047 13.112 5.454 1.00 76.00 100 PHE A O 1
ATOM 762 N N . SER A 1 101 ? -14.078 14.032 5.707 1.00 77.50 101 SER A N 1
ATOM 763 C CA . SER A 1 101 ? -13.676 15.193 6.519 1.00 77.50 101 SER A CA 1
ATOM 764 C C . SER A 1 101 ? -12.995 14.816 7.845 1.00 77.50 101 SER A C 1
ATOM 766 O O . SER A 1 101 ? -12.176 15.572 8.369 1.00 77.50 101 SER A O 1
ATOM 768 N N . SER A 1 102 ? -13.317 13.641 8.386 1.00 74.44 102 SER A N 1
ATOM 769 C CA . SER A 1 102 ? -12.861 13.148 9.686 1.00 74.44 102 SER A CA 1
ATOM 770 C C . SER A 1 102 ? -11.680 12.183 9.590 1.00 74.44 102 SER A C 1
ATOM 772 O O . SER A 1 102 ? -11.124 11.809 10.621 1.00 74.44 102 SER A O 1
ATOM 774 N N . LEU A 1 103 ? -11.240 11.815 8.380 1.00 70.06 103 LEU A N 1
ATOM 775 C CA . LEU A 1 103 ? -10.145 10.860 8.182 1.00 70.06 103 LEU A CA 1
ATOM 776 C C . LEU A 1 103 ? -8.826 11.337 8.818 1.00 70.06 103 LEU A C 1
ATOM 778 O O . LEU A 1 103 ? -8.097 10.547 9.412 1.00 70.06 103 LEU A O 1
ATOM 782 N N . GLY A 1 104 ? -8.553 12.647 8.771 1.00 68.00 104 GLY A N 1
ATOM 783 C CA . GLY A 1 104 ? -7.392 13.261 9.431 1.00 68.00 104 GLY A CA 1
ATOM 784 C C . GLY A 1 104 ? -7.484 13.325 10.963 1.00 68.00 104 GLY A C 1
ATOM 785 O O . GLY A 1 104 ? -6.514 13.699 11.617 1.00 68.00 104 GLY A O 1
ATOM 786 N N . ARG A 1 105 ? -8.638 12.972 11.545 1.00 71.69 105 ARG A N 1
ATOM 787 C CA . ARG A 1 105 ? -8.912 12.968 12.992 1.00 71.69 105 ARG A CA 1
ATOM 788 C C . ARG A 1 105 ? -8.977 11.546 13.554 1.00 71.69 105 ARG A C 1
ATOM 790 O O . ARG A 1 105 ? -9.620 11.332 14.572 1.00 71.69 105 ARG A O 1
ATOM 797 N N . LEU A 1 106 ? -8.350 10.569 12.902 1.00 76.88 106 LEU A N 1
ATOM 798 C CA . LEU A 1 106 ? -8.209 9.222 13.452 1.00 76.88 106 LEU A CA 1
ATOM 799 C C . LEU A 1 106 ? -6.873 9.071 14.195 1.00 76.88 106 LEU A C 1
ATOM 801 O O . LEU A 1 106 ? -5.861 9.614 13.738 1.00 76.88 106 LEU A O 1
ATOM 805 N N . PRO A 1 107 ? -6.835 8.321 15.314 1.00 68.38 107 PRO A N 1
ATOM 806 C CA . PRO A 1 107 ? -5.594 8.054 16.018 1.00 68.38 107 PRO A CA 1
ATOM 807 C C . PRO A 1 107 ? -4.591 7.371 15.084 1.00 68.38 107 PRO A C 1
ATOM 809 O O . PRO A 1 107 ? -4.812 6.261 14.600 1.00 68.38 107 PRO A O 1
ATOM 812 N N . LEU A 1 108 ? -3.452 8.021 14.851 1.00 58.81 108 LEU A N 1
ATOM 813 C CA . LEU A 1 108 ? -2.314 7.370 14.211 1.00 58.81 108 LEU A CA 1
ATOM 814 C C . LEU A 1 108 ? -1.787 6.293 15.165 1.00 58.81 108 LEU A C 1
ATOM 816 O O . LEU A 1 108 ? -1.666 6.541 16.367 1.00 58.81 108 LEU A O 1
ATOM 820 N N . ALA A 1 109 ? -1.472 5.104 14.645 1.00 51.41 109 ALA A N 1
ATOM 821 C CA . ALA A 1 109 ? -0.933 4.007 15.446 1.00 51.41 109 ALA A CA 1
ATOM 822 C C . ALA A 1 109 ? 0.274 4.497 16.271 1.00 51.41 109 ALA A C 1
ATOM 824 O O . ALA A 1 109 ? 1.317 4.841 15.709 1.00 51.41 109 ALA A O 1
ATOM 825 N N . LYS A 1 110 ? 0.125 4.576 17.604 1.00 42.41 110 LYS A N 1
ATOM 826 C CA . LYS A 1 110 ? 1.213 4.969 18.508 1.00 42.41 110 LYS A CA 1
ATOM 827 C C . LYS A 1 110 ? 2.166 3.774 18.640 1.00 42.41 110 LYS A C 1
ATOM 829 O O . LYS A 1 110 ? 1.755 2.749 19.183 1.00 42.41 110 LYS A O 1
ATOM 834 N N . PRO A 1 111 ? 3.435 3.870 18.215 1.00 38.41 111 PRO A N 1
ATOM 835 C CA . PRO A 1 111 ? 4.383 2.785 18.415 1.00 38.41 111 PRO A CA 1
ATOM 836 C C . PRO A 1 111 ? 4.761 2.725 19.902 1.00 38.41 111 PRO A C 1
ATOM 838 O O . PRO A 1 111 ? 5.492 3.581 20.393 1.00 38.41 111 PRO A O 1
ATOM 841 N N . LYS A 1 112 ? 4.255 1.735 20.648 1.00 37.19 112 LYS A N 1
ATOM 842 C CA . LYS A 1 112 ? 4.794 1.365 21.968 1.00 37.19 112 LYS A CA 1
ATOM 843 C C . LYS A 1 112 ? 5.411 -0.031 21.880 1.00 37.19 112 LYS A C 1
ATOM 845 O O . LYS A 1 112 ? 4.756 -0.957 21.423 1.00 37.19 112 LYS A O 1
ATOM 850 N N . HIS A 1 113 ? 6.678 -0.118 22.296 1.00 39.16 113 HIS A N 1
ATOM 851 C CA . HIS A 1 113 ? 7.496 -1.322 22.508 1.00 39.16 113 HIS A CA 1
ATOM 852 C C . HIS A 1 113 ? 7.283 -2.455 21.490 1.00 39.16 113 HIS A C 1
ATOM 854 O O . HIS A 1 113 ? 6.736 -3.512 21.786 1.00 39.16 113 HIS A O 1
ATOM 860 N N . TRP A 1 114 ? 7.757 -2.208 20.269 1.00 42.28 114 TRP A N 1
ATOM 861 C CA . TRP A 1 114 ? 7.752 -3.149 19.149 1.00 42.28 114 TRP A CA 1
ATOM 862 C C . TRP A 1 114 ? 8.935 -4.126 19.290 1.00 42.28 114 TRP A C 1
ATOM 864 O O . TRP A 1 114 ? 10.020 -3.899 18.748 1.00 42.28 114 TRP A O 1
ATOM 874 N N . GLY A 1 115 ? 8.762 -5.172 20.101 1.00 44.22 115 GLY A N 1
ATOM 875 C CA . GLY A 1 115 ? 9.696 -6.296 20.175 1.00 44.22 115 GLY A CA 1
ATOM 876 C C . GLY A 1 115 ? 9.636 -7.100 18.878 1.00 44.22 115 GLY A C 1
ATOM 877 O O . GLY A 1 115 ? 8.812 -8.000 18.738 1.00 44.22 115 GLY A O 1
ATOM 878 N N . LEU A 1 116 ? 10.505 -6.757 17.923 1.00 48.78 116 LEU A N 1
ATOM 879 C CA . LEU A 1 116 ? 10.457 -7.250 16.541 1.00 48.78 116 LEU A CA 1
ATOM 880 C C . LEU A 1 116 ? 10.407 -8.790 16.435 1.00 48.78 116 LEU A C 1
ATOM 882 O O . LEU A 1 116 ? 9.800 -9.318 15.511 1.00 48.78 116 LEU A O 1
ATOM 886 N N . THR A 1 117 ? 10.998 -9.514 17.390 1.00 51.72 117 THR A N 1
ATOM 887 C CA . THR A 1 117 ? 11.050 -10.985 17.402 1.00 51.72 117 THR A CA 1
ATOM 888 C C . THR A 1 117 ? 9.675 -11.636 17.582 1.00 51.72 117 THR A C 1
ATOM 890 O O . THR A 1 117 ? 9.365 -12.602 16.885 1.00 51.72 117 THR A O 1
ATOM 893 N N . ASP A 1 118 ? 8.831 -11.102 18.467 1.00 54.66 118 ASP A N 1
ATOM 894 C CA . ASP A 1 118 ? 7.493 -11.657 18.715 1.00 54.66 118 ASP A CA 1
ATOM 895 C C . ASP A 1 118 ? 6.523 -11.280 17.589 1.00 54.66 118 ASP A C 1
ATOM 897 O O . ASP A 1 118 ? 5.672 -12.072 17.192 1.00 54.66 118 ASP A O 1
ATOM 901 N N . GLN A 1 119 ? 6.719 -10.108 16.984 1.00 58.22 119 GLN A N 1
ATOM 902 C CA . GLN A 1 119 ? 5.907 -9.634 15.861 1.00 58.22 119 GLN A CA 1
ATOM 903 C C . GLN A 1 119 ? 6.233 -10.303 14.542 1.00 58.22 119 GLN A C 1
ATOM 905 O O . GLN A 1 119 ? 5.360 -10.404 13.695 1.00 58.22 119 GLN A O 1
ATOM 910 N N . MET A 1 120 ? 7.459 -10.776 14.344 1.00 63.69 120 MET A N 1
ATOM 911 C CA . MET A 1 120 ? 7.760 -11.598 13.178 1.00 63.69 120 MET A CA 1
ATOM 912 C C . MET A 1 120 ? 7.084 -12.963 13.269 1.00 63.69 120 MET A C 1
ATOM 914 O O . MET A 1 120 ? 6.611 -13.457 12.253 1.00 63.69 120 MET A O 1
ATOM 918 N N . ARG A 1 121 ? 6.980 -13.540 14.476 1.00 67.06 121 ARG A N 1
ATOM 919 C CA . ARG A 1 121 ? 6.210 -14.772 14.700 1.00 67.06 121 ARG A CA 1
ATOM 920 C C . ARG A 1 121 ? 4.710 -14.545 14.534 1.00 67.06 121 ARG A C 1
ATOM 922 O O . ARG A 1 121 ? 4.054 -15.386 13.934 1.00 67.06 121 ARG A O 1
ATOM 929 N N . ASP A 1 122 ? 4.187 -13.423 15.025 1.00 63.84 122 ASP A N 1
ATOM 930 C CA . ASP A 1 122 ? 2.787 -13.029 14.811 1.00 63.84 122 ASP A CA 1
ATOM 931 C C . ASP A 1 122 ? 2.490 -12.727 13.331 1.00 63.84 122 ASP A C 1
ATOM 933 O O . ASP A 1 122 ? 1.488 -13.156 12.772 1.00 63.84 122 ASP A O 1
ATOM 937 N N . LEU A 1 123 ? 3.400 -12.043 12.638 1.00 63.53 123 LEU A N 1
ATOM 938 C CA . LEU A 1 123 ? 3.266 -11.780 11.209 1.00 63.53 123 LEU A CA 1
ATOM 939 C C . LEU A 1 123 ? 3.337 -13.080 10.402 1.00 63.53 123 LEU A C 1
ATOM 941 O O . LEU A 1 123 ? 2.560 -13.261 9.471 1.00 63.53 123 LEU A O 1
ATOM 945 N N . GLU A 1 124 ? 4.229 -14.001 10.771 1.00 72.00 124 GLU A N 1
ATOM 946 C CA . GLU A 1 124 ? 4.299 -15.327 10.158 1.00 72.00 124 GLU A CA 1
ATOM 947 C C . GLU A 1 124 ? 3.049 -16.172 10.449 1.00 72.00 124 GLU A C 1
ATOM 949 O O . GLU A 1 124 ? 2.621 -16.921 9.577 1.00 72.00 124 GLU A O 1
ATOM 954 N N . SER A 1 125 ? 2.436 -16.054 11.633 1.00 72.81 125 SER A N 1
ATOM 955 C CA . SER A 1 125 ? 1.209 -16.794 11.968 1.00 72.81 125 SER A CA 1
ATOM 956 C C . SER A 1 125 ? -0.022 -16.269 11.224 1.00 72.81 125 SER A C 1
ATOM 958 O O . SER A 1 125 ? -0.937 -17.037 10.934 1.00 72.81 125 SER A O 1
ATOM 960 N N . ARG A 1 126 ? -0.038 -14.974 10.888 1.00 69.94 126 ARG A N 1
ATOM 961 C CA . ARG A 1 126 ? -1.119 -14.312 10.140 1.00 69.94 126 ARG A CA 1
ATOM 962 C C . ARG A 1 126 ? -1.021 -14.493 8.628 1.00 69.94 126 ARG A C 1
ATOM 964 O O . ARG A 1 126 ? -2.018 -14.313 7.933 1.00 69.94 126 ARG A O 1
ATOM 971 N N . LEU A 1 127 ? 0.169 -14.794 8.116 1.00 66.44 127 LEU A N 1
ATOM 972 C CA . LEU A 1 127 ? 0.407 -15.009 6.696 1.00 66.44 127 LEU A CA 1
ATOM 973 C C . LEU A 1 127 ? 0.409 -16.506 6.404 1.00 66.44 127 LEU A C 1
ATOM 975 O O . LEU A 1 127 ? 1.386 -17.211 6.674 1.00 66.44 127 LEU A O 1
ATOM 979 N N . ASP A 1 128 ? -0.685 -16.985 5.814 1.00 70.81 128 ASP A N 1
ATOM 980 C CA . ASP A 1 128 ? -0.721 -18.357 5.326 1.00 70.81 128 ASP A CA 1
ATOM 981 C C . ASP A 1 128 ? 0.402 -18.563 4.297 1.00 70.81 128 ASP A C 1
ATOM 983 O O . ASP A 1 128 ? 0.681 -17.695 3.466 1.00 70.81 128 ASP A O 1
ATOM 987 N N . ASN A 1 129 ? 1.088 -19.703 4.389 1.00 76.75 129 ASN A N 1
ATOM 988 C CA . ASN A 1 129 ? 2.164 -20.071 3.470 1.00 76.75 129 ASN A CA 1
ATOM 989 C C . ASN A 1 129 ? 3.344 -19.065 3.392 1.00 76.75 129 ASN A C 1
ATOM 991 O O . ASN A 1 129 ? 3.991 -18.956 2.354 1.00 76.75 129 ASN A O 1
ATOM 995 N N . ALA A 1 130 ? 3.693 -18.359 4.475 1.00 77.50 130 ALA A N 1
ATOM 996 C CA . ALA A 1 130 ? 4.871 -17.478 4.515 1.00 77.50 130 ALA A CA 1
ATOM 997 C C . ALA A 1 130 ? 5.850 -17.813 5.652 1.00 77.50 130 ALA A C 1
ATOM 999 O O . ALA A 1 130 ? 5.466 -18.400 6.660 1.00 77.50 130 ALA A O 1
ATOM 1000 N N . ARG A 1 131 ? 7.122 -17.445 5.477 1.00 78.25 131 ARG A N 1
ATOM 1001 C CA . ARG A 1 131 ? 8.193 -17.374 6.482 1.00 78.25 131 ARG A CA 1
ATOM 1002 C C . ARG A 1 131 ? 8.696 -15.944 6.557 1.00 78.25 131 ARG A C 1
ATOM 1004 O O . ARG A 1 131 ? 8.879 -15.309 5.518 1.00 78.25 131 ARG A O 1
ATOM 1011 N N . VAL A 1 132 ? 8.956 -15.451 7.762 1.00 75.00 132 VAL A N 1
ATOM 1012 C CA . VAL A 1 132 ? 9.382 -14.063 7.969 1.00 75.00 132 VAL A CA 1
ATOM 1013 C C . VAL A 1 132 ? 10.790 -14.033 8.564 1.00 75.00 132 VAL A C 1
ATOM 1015 O O . VAL A 1 132 ? 11.051 -14.596 9.623 1.00 75.00 132 VAL A O 1
ATOM 1018 N N . TYR A 1 133 ? 11.703 -13.333 7.895 1.00 76.00 133 TYR A N 1
ATOM 1019 C CA . TYR A 1 133 ? 13.068 -13.061 8.347 1.00 76.00 133 TYR A CA 1
ATOM 1020 C C . TYR A 1 133 ? 13.271 -11.562 8.524 1.00 76.00 133 TYR A C 1
ATOM 1022 O O . TYR A 1 133 ? 12.552 -10.771 7.929 1.00 76.00 133 TYR A O 1
ATOM 1030 N N . GLY A 1 134 ? 14.200 -11.131 9.373 1.00 68.81 134 GLY A N 1
ATOM 1031 C CA . GLY A 1 134 ? 14.276 -9.718 9.714 1.00 68.81 134 GLY A CA 1
ATOM 1032 C C . GLY A 1 134 ? 15.165 -9.409 10.900 1.00 68.81 134 GLY A C 1
ATOM 1033 O O . GLY A 1 134 ? 15.593 -10.293 11.641 1.00 68.81 134 GLY A O 1
ATOM 1034 N N . LYS A 1 135 ? 15.486 -8.125 11.034 1.00 66.12 135 LYS A N 1
ATOM 1035 C CA . LYS A 1 135 ? 16.381 -7.594 12.057 1.00 66.12 135 LYS A CA 1
ATOM 1036 C C . LYS A 1 135 ? 15.875 -6.249 12.547 1.00 66.12 135 LYS A C 1
ATOM 1038 O O . LYS A 1 135 ? 15.481 -5.395 11.752 1.00 66.12 135 LYS A O 1
ATOM 1043 N N . SER A 1 136 ? 15.903 -6.067 13.865 1.00 65.94 136 SER A N 1
ATOM 1044 C CA . SER A 1 136 ? 15.484 -4.819 14.490 1.00 65.94 136 SER A CA 1
ATOM 1045 C C . SER A 1 136 ? 16.642 -3.836 14.537 1.00 65.94 136 SER A C 1
ATOM 1047 O O . SER A 1 136 ? 17.717 -4.158 15.045 1.00 65.94 136 SER A O 1
ATOM 1049 N N . GLY A 1 137 ? 16.395 -2.622 14.047 1.00 62.00 137 GLY A N 1
ATOM 1050 C CA . GLY A 1 137 ? 17.289 -1.486 14.231 1.00 62.00 137 GLY A CA 1
ATOM 1051 C C . GLY A 1 137 ? 17.162 -0.822 15.605 1.00 62.00 137 GLY A C 1
ATOM 1052 O O . GLY A 1 137 ? 17.899 0.133 15.857 1.00 62.00 137 GLY A O 1
ATOM 1053 N N . MET A 1 138 ? 16.249 -1.286 16.474 1.00 61.62 138 MET A N 1
ATOM 1054 C CA . MET A 1 138 ? 16.063 -0.714 17.811 1.00 61.62 138 MET A CA 1
ATOM 1055 C C . MET A 1 138 ? 17.220 -1.054 18.752 1.00 61.62 138 MET A C 1
ATOM 1057 O O . MET A 1 138 ? 17.709 -2.183 18.804 1.00 61.62 138 MET A O 1
ATOM 1061 N N . ASP A 1 139 ? 17.619 -0.050 19.529 1.00 60.47 139 ASP A N 1
ATOM 1062 C CA . ASP A 1 139 ? 18.451 -0.227 20.709 1.00 60.47 139 ASP A CA 1
ATOM 1063 C C . ASP A 1 139 ? 17.550 -0.602 21.894 1.00 60.47 139 ASP A C 1
ATOM 1065 O O . ASP A 1 139 ? 16.693 0.180 22.300 1.00 60.47 139 ASP A O 1
ATOM 1069 N N . GLU A 1 140 ? 17.734 -1.806 22.436 1.00 60.53 140 GLU A N 1
ATOM 1070 C CA . GLU A 1 140 ? 16.959 -2.324 23.573 1.00 60.53 140 GLU A CA 1
ATOM 1071 C C . GLU A 1 140 ? 17.188 -1.521 24.863 1.00 60.53 140 GLU A C 1
ATOM 1073 O O . GLU A 1 140 ? 16.377 -1.589 25.783 1.00 60.53 140 GLU A O 1
ATOM 1078 N N . SER A 1 141 ? 18.273 -0.742 24.931 1.00 59.19 141 SER A N 1
ATOM 1079 C CA . SER A 1 141 ? 18.645 0.040 26.112 1.00 59.19 141 SER A CA 1
ATOM 1080 C C . SER A 1 141 ? 18.026 1.442 26.166 1.00 59.19 141 SER A C 1
ATOM 1082 O O . SER A 1 141 ? 18.126 2.104 27.200 1.00 59.19 141 SER A O 1
ATOM 1084 N N . GLN A 1 142 ? 17.370 1.907 25.092 1.00 53.25 142 GLN A N 1
ATOM 1085 C CA . GLN A 1 142 ? 16.832 3.268 25.008 1.00 53.25 142 GLN A CA 1
ATOM 1086 C C . GLN A 1 142 ? 15.308 3.292 24.795 1.00 53.25 142 GLN A C 1
ATOM 1088 O O . GLN A 1 142 ? 14.824 2.904 23.730 1.00 53.25 142 GLN A O 1
ATOM 1093 N N . PRO A 1 143 ? 14.520 3.811 25.755 1.00 47.38 143 PRO A N 1
ATOM 1094 C CA . PRO A 1 143 ? 13.114 4.115 25.522 1.00 47.38 143 PRO A CA 1
ATOM 1095 C C . PRO A 1 143 ? 13.001 5.383 24.661 1.00 47.38 143 PRO A C 1
ATOM 1097 O O . PRO A 1 143 ? 13.342 6.476 25.110 1.00 47.38 143 PRO A O 1
ATOM 1100 N N . LEU A 1 144 ? 12.518 5.256 23.422 1.00 47.16 144 LEU A N 1
ATOM 1101 C CA . LEU A 1 144 ? 12.325 6.388 22.506 1.00 47.16 144 LEU A CA 1
ATOM 1102 C C . LEU A 1 144 ? 10.847 6.574 22.133 1.00 47.16 144 LEU A C 1
ATOM 1104 O O . LEU A 1 144 ? 10.107 5.611 21.938 1.00 47.16 144 LEU A O 1
ATOM 1108 N N . VAL A 1 145 ? 10.434 7.841 22.023 1.00 40.78 145 VAL A N 1
ATOM 1109 C CA . VAL A 1 145 ? 9.089 8.290 21.627 1.00 40.78 145 VAL A CA 1
ATOM 1110 C C . VAL A 1 145 ? 9.123 8.716 20.152 1.00 40.78 145 VAL A C 1
ATOM 1112 O O . VAL A 1 145 ? 9.907 9.587 19.790 1.00 40.78 145 VAL A O 1
ATOM 1115 N N . GLY A 1 146 ? 8.281 8.122 19.297 1.00 43.09 146 GLY A N 1
ATOM 1116 C CA . GLY A 1 146 ? 8.218 8.390 17.845 1.00 43.09 146 GLY A CA 1
ATOM 1117 C C . GLY A 1 146 ? 8.376 7.117 17.002 1.00 43.09 146 GLY A C 1
ATOM 1118 O O . GLY A 1 146 ? 8.465 6.035 17.572 1.00 43.09 146 GLY A O 1
ATOM 1119 N N . ARG A 1 147 ? 8.396 7.210 15.655 1.00 38.69 147 ARG A N 1
ATOM 1120 C CA . ARG A 1 147 ? 8.743 6.060 14.786 1.00 38.69 147 ARG A CA 1
ATOM 1121 C C . ARG A 1 147 ? 10.180 5.647 15.143 1.00 38.69 147 ARG A C 1
ATOM 1123 O O . ARG A 1 147 ? 11.103 6.372 14.764 1.00 38.69 147 ARG A O 1
ATOM 1130 N N . PRO A 1 148 ? 10.394 4.546 15.886 1.00 45.38 148 PRO A N 1
ATOM 1131 C CA . PRO A 1 148 ? 11.738 4.143 16.246 1.00 45.38 148 PRO A CA 1
ATOM 1132 C C . PRO A 1 148 ? 12.443 3.740 14.956 1.00 45.38 148 PRO A C 1
ATOM 1134 O O . PRO A 1 148 ? 11.795 3.329 13.991 1.00 45.38 148 PRO A O 1
ATOM 1137 N N . HIS A 1 149 ? 13.762 3.884 14.923 1.00 52.19 149 HIS A N 1
ATOM 1138 C CA . HIS A 1 149 ? 14.595 3.411 13.824 1.00 52.19 149 HIS A CA 1
ATOM 1139 C C . HIS A 1 149 ? 14.122 2.023 13.355 1.00 52.19 149 HIS A C 1
ATOM 1141 O O . HIS A 1 149 ? 14.183 1.057 14.114 1.00 52.19 149 HIS A O 1
ATOM 1147 N N . GLY A 1 150 ? 13.557 1.974 12.144 1.00 55.53 150 GLY A N 1
ATOM 1148 C CA . GLY A 1 150 ? 12.817 0.819 11.643 1.00 55.53 150 GLY A CA 1
ATOM 1149 C C . GLY A 1 150 ? 13.655 -0.458 11.604 1.00 55.53 150 GLY A C 1
ATOM 1150 O O . GLY A 1 150 ? 14.884 -0.417 11.525 1.00 55.53 150 GLY A O 1
ATOM 1151 N N . GLY A 1 151 ? 12.976 -1.601 11.670 1.00 59.47 151 GLY A N 1
ATOM 1152 C CA . GLY A 1 151 ? 13.559 -2.897 11.339 1.00 59.47 151 GLY A CA 1
ATOM 1153 C C . GLY A 1 151 ? 13.371 -3.218 9.859 1.00 59.47 151 GLY A C 1
ATOM 1154 O O . GLY A 1 151 ? 12.449 -2.715 9.219 1.00 59.47 151 GLY A O 1
ATOM 1155 N N . CYS A 1 152 ? 14.236 -4.071 9.325 1.00 60.06 152 CYS A N 1
ATOM 1156 C CA . CYS A 1 152 ? 14.066 -4.643 7.992 1.00 60.06 152 CYS A CA 1
ATOM 1157 C C . CYS A 1 152 ? 13.519 -6.059 8.143 1.00 60.06 152 CYS A C 1
ATOM 1159 O O . CYS A 1 152 ? 14.046 -6.821 8.954 1.00 60.06 152 CYS A O 1
ATOM 1161 N N . ALA A 1 153 ? 12.506 -6.413 7.355 1.00 65.81 153 ALA A N 1
ATOM 1162 C CA . ALA A 1 153 ? 11.994 -7.772 7.268 1.00 65.81 153 ALA A CA 1
ATOM 1163 C C . ALA A 1 153 ? 11.870 -8.208 5.804 1.00 65.81 153 ALA A C 1
ATOM 1165 O O . ALA A 1 153 ? 11.581 -7.396 4.929 1.00 65.81 153 ALA A O 1
ATOM 1166 N N . VAL A 1 154 ? 12.102 -9.492 5.559 1.00 68.75 154 VAL A N 1
ATOM 1167 C CA . VAL A 1 154 ? 11.941 -10.187 4.285 1.00 68.75 154 VAL A CA 1
ATOM 1168 C C . VAL A 1 154 ? 10.948 -11.314 4.512 1.00 68.75 154 VAL A C 1
ATOM 1170 O O . VAL A 1 154 ? 11.126 -12.141 5.405 1.00 68.75 154 VAL A O 1
ATOM 1173 N N . ILE A 1 155 ? 9.898 -11.334 3.702 1.00 73.81 155 ILE A N 1
ATOM 1174 C CA . ILE A 1 155 ? 8.841 -12.340 3.753 1.00 73.81 155 ILE A CA 1
ATOM 1175 C C . ILE A 1 155 ? 9.022 -13.251 2.545 1.00 73.81 155 ILE A C 1
ATOM 1177 O O . ILE A 1 155 ? 9.157 -12.777 1.419 1.00 73.81 155 ILE A O 1
ATOM 1181 N N . VAL A 1 156 ? 9.042 -14.556 2.783 1.00 70.31 156 VAL A N 1
ATOM 1182 C CA . VAL A 1 156 ? 9.288 -15.578 1.764 1.00 70.31 156 VAL A CA 1
ATOM 1183 C C . VAL A 1 156 ? 8.135 -16.563 1.797 1.00 70.31 156 VAL A C 1
ATOM 1185 O O . VAL A 1 156 ? 7.792 -17.058 2.867 1.00 70.31 156 VAL A O 1
ATOM 1188 N N . ARG A 1 157 ? 7.528 -16.881 0.653 1.00 70.19 157 ARG A N 1
ATOM 1189 C CA . ARG A 1 157 ? 6.499 -17.927 0.620 1.00 70.19 157 ARG A CA 1
ATOM 1190 C C . ARG A 1 157 ? 7.111 -19.300 0.909 1.00 70.19 157 ARG A C 1
ATOM 1192 O O . ARG A 1 157 ? 8.188 -19.609 0.411 1.00 70.19 157 ARG A O 1
ATOM 1199 N N . LYS A 1 158 ? 6.430 -20.129 1.702 1.00 74.19 158 LYS A N 1
ATOM 1200 C CA . LYS A 1 158 ? 6.882 -21.482 2.079 1.00 74.19 158 LYS A CA 1
ATOM 1201 C C . LYS A 1 158 ? 6.878 -22.446 0.886 1.00 74.19 158 LYS A C 1
ATOM 1203 O O . LYS A 1 158 ? 7.643 -23.404 0.893 1.00 74.19 158 LYS A O 1
ATOM 1208 N N . ASP A 1 159 ? 6.045 -22.187 -0.119 1.00 72.56 159 ASP A N 1
ATOM 1209 C CA . ASP A 1 159 ? 5.947 -22.972 -1.354 1.00 72.56 159 ASP A CA 1
ATOM 1210 C C . ASP A 1 159 ? 6.922 -22.545 -2.458 1.00 72.56 159 ASP A C 1
ATOM 1212 O O . ASP A 1 159 ? 7.061 -23.257 -3.459 1.00 72.56 159 ASP A O 1
ATOM 1216 N N . LEU A 1 160 ? 7.630 -21.423 -2.282 1.00 67.00 160 LEU A N 1
ATOM 1217 C CA . LEU A 1 160 ? 8.761 -21.112 -3.138 1.00 67.00 160 LEU A CA 1
ATOM 1218 C C . LEU A 1 160 ? 9.800 -22.200 -2.911 1.00 67.00 160 LEU A C 1
ATOM 1220 O O . LEU A 1 160 ? 10.334 -22.377 -1.815 1.00 67.00 160 LEU A O 1
ATOM 1224 N N . LYS A 1 161 ? 10.104 -22.928 -3.982 1.00 66.81 161 LYS A N 1
ATOM 1225 C CA . LYS A 1 161 ? 11.264 -23.802 -4.025 1.00 66.81 161 LYS A CA 1
ATOM 1226 C C . LYS A 1 161 ? 12.479 -22.875 -4.025 1.00 66.81 161 LYS A C 1
ATOM 1228 O O . LYS A 1 161 ? 12.949 -22.509 -5.085 1.00 66.81 161 LYS A O 1
ATOM 1233 N N . CYS A 1 162 ? 12.906 -22.396 -2.864 1.00 65.25 162 CYS A N 1
ATOM 1234 C CA . CYS A 1 162 ? 14.138 -21.650 -2.642 1.00 65.25 162 CYS A CA 1
ATOM 1235 C C . CYS A 1 162 ? 14.556 -21.801 -1.177 1.00 65.25 162 CYS A C 1
ATOM 1237 O O . CYS A 1 162 ? 13.718 -21.930 -0.286 1.00 65.25 162 CYS A O 1
ATOM 1239 N N . SER A 1 163 ? 15.860 -21.820 -0.911 1.00 76.50 163 SER A N 1
ATOM 1240 C CA . SER A 1 163 ? 16.379 -21.765 0.454 1.00 76.50 163 SER A CA 1
ATOM 1241 C C . SER A 1 163 ? 16.825 -20.346 0.767 1.00 76.50 163 SER A C 1
ATOM 1243 O O . SER A 1 163 ? 17.591 -19.765 -0.001 1.00 76.50 163 SER A O 1
ATOM 1245 N N . VAL A 1 164 ? 16.394 -19.811 1.905 1.00 73.81 164 VAL A N 1
ATOM 1246 C CA . VAL A 1 164 ? 16.780 -18.476 2.370 1.00 73.81 164 VAL A CA 1
ATOM 1247 C C . VAL A 1 164 ? 17.570 -18.601 3.668 1.00 73.81 164 VAL A C 1
ATOM 1249 O O . VAL A 1 164 ? 17.057 -19.100 4.669 1.00 73.81 164 VAL A O 1
ATOM 1252 N N . GLU A 1 165 ? 18.824 -18.152 3.641 1.00 78.69 165 GLU A N 1
ATOM 1253 C CA . GLU A 1 165 ? 19.770 -18.203 4.761 1.00 78.69 165 GLU A CA 1
ATOM 1254 C C . GLU A 1 165 ? 20.112 -16.773 5.216 1.00 78.69 165 GLU A C 1
ATOM 1256 O O . GLU A 1 165 ? 20.740 -16.026 4.464 1.00 78.69 165 GLU A O 1
ATOM 1261 N N . PRO A 1 166 ? 19.711 -16.339 6.424 1.00 77.31 166 PRO A N 1
ATOM 1262 C CA . PRO A 1 166 ? 20.098 -15.031 6.950 1.00 77.31 166 PRO A CA 1
ATOM 1263 C C . PRO A 1 166 ? 21.617 -14.908 7.119 1.00 77.31 166 PRO A C 1
ATOM 1265 O O . PRO A 1 166 ? 22.266 -15.803 7.655 1.00 77.31 166 PRO A O 1
ATOM 1268 N N . VAL A 1 167 ? 22.177 -13.768 6.719 1.00 78.06 167 VAL A N 1
ATOM 1269 C CA . VAL A 1 167 ? 23.599 -13.448 6.886 1.00 78.06 167 VAL A CA 1
ATOM 1270 C C . VAL A 1 167 ? 23.761 -12.526 8.089 1.00 78.06 167 VAL A C 1
ATOM 1272 O O . VAL A 1 167 ? 23.096 -11.493 8.196 1.00 78.06 167 VAL A O 1
ATOM 1275 N N . THR A 1 168 ? 24.655 -12.882 9.011 1.00 75.88 168 THR A N 1
ATOM 1276 C CA . THR A 1 168 ? 24.950 -12.045 10.177 1.00 75.88 168 THR A CA 1
ATOM 1277 C C . THR A 1 168 ? 25.648 -10.758 9.745 1.00 75.88 168 THR A C 1
ATOM 1279 O O . THR A 1 168 ? 26.696 -10.783 9.105 1.00 75.88 168 THR A O 1
ATOM 1282 N N . THR A 1 169 ? 25.083 -9.615 10.131 1.00 68.12 169 THR A N 1
ATOM 1283 C CA . THR A 1 169 ? 25.630 -8.285 9.832 1.00 68.12 169 THR A CA 1
ATOM 1284 C C . THR A 1 169 ? 25.947 -7.526 11.119 1.00 68.12 169 THR A C 1
ATOM 1286 O O . THR A 1 169 ? 25.211 -7.617 12.104 1.00 68.12 169 THR A O 1
ATOM 1289 N N . MET A 1 170 ? 27.013 -6.722 11.117 1.00 68.38 170 MET A N 1
ATOM 1290 C CA . MET A 1 170 ? 27.334 -5.831 12.248 1.00 68.38 170 MET A CA 1
ATOM 1291 C C . MET A 1 170 ? 26.375 -4.635 12.325 1.00 68.38 170 MET A C 1
ATOM 1293 O O . MET A 1 170 ? 26.130 -4.084 13.395 1.00 68.38 170 MET A O 1
ATOM 1297 N N . ASN A 1 171 ? 25.776 -4.255 11.194 1.00 62.81 171 ASN A N 1
ATOM 1298 C CA . ASN A 1 171 ? 24.811 -3.167 11.131 1.00 62.81 171 ASN A CA 1
ATOM 1299 C C . ASN A 1 171 ? 23.414 -3.665 11.537 1.00 62.81 171 ASN A C 1
ATOM 1301 O O . ASN A 1 171 ? 22.835 -4.535 10.886 1.00 62.81 171 ASN A O 1
ATOM 1305 N N . LYS A 1 172 ? 22.848 -3.125 12.622 1.00 61.53 172 LYS A N 1
ATOM 1306 C CA . LYS A 1 172 ? 21.498 -3.483 13.097 1.00 61.53 172 LYS A CA 1
ATOM 1307 C C . LYS A 1 172 ? 20.370 -3.004 12.170 1.00 61.53 172 LYS A C 1
ATOM 1309 O O . LYS A 1 172 ? 19.268 -3.525 12.255 1.00 61.53 172 LYS A O 1
ATOM 1314 N N . ARG A 1 173 ? 20.657 -2.076 11.251 1.00 61.44 173 ARG A N 1
ATOM 1315 C CA . ARG A 1 173 ? 19.704 -1.526 10.270 1.00 61.44 173 ARG A CA 1
ATOM 1316 C C . ARG A 1 173 ? 19.727 -2.222 8.914 1.00 61.44 173 ARG A C 1
ATOM 1318 O O . ARG A 1 173 ? 19.042 -1.784 8.000 1.00 61.44 173 ARG A O 1
ATOM 1325 N N . LEU A 1 174 ? 20.547 -3.255 8.757 1.00 60.38 174 LEU A N 1
ATOM 1326 C CA . LEU A 1 174 ? 20.695 -3.961 7.496 1.00 60.38 174 LEU A CA 1
ATOM 1327 C C . LEU A 1 174 ? 20.417 -5.443 7.726 1.00 60.38 174 LEU A C 1
ATOM 1329 O O . LEU A 1 174 ? 21.124 -6.111 8.487 1.00 60.38 174 LEU A O 1
ATOM 1333 N N . PHE A 1 175 ? 19.366 -5.933 7.076 1.00 65.75 175 PHE A N 1
ATOM 1334 C CA . PHE A 1 175 ? 19.077 -7.353 6.965 1.00 65.75 175 PHE A CA 1
ATOM 1335 C C . PHE A 1 175 ? 19.632 -7.861 5.632 1.00 65.75 175 PHE A C 1
ATOM 1337 O O . PHE A 1 175 ? 19.360 -7.281 4.583 1.00 65.75 175 PHE A O 1
ATOM 1344 N N . SER A 1 176 ? 20.408 -8.938 5.681 1.00 70.38 176 SER A N 1
ATOM 1345 C CA . SER A 1 176 ? 20.931 -9.618 4.498 1.00 70.38 176 SER A CA 1
ATOM 1346 C C . SER A 1 176 ? 20.559 -11.087 4.565 1.00 70.38 176 SER A C 1
ATOM 1348 O O . SER A 1 176 ? 20.594 -11.688 5.638 1.00 70.38 176 SER A O 1
ATOM 1350 N N . CYS A 1 177 ? 20.231 -11.672 3.419 1.00 68.31 177 CYS A N 1
ATOM 1351 C CA . CYS A 1 177 ? 20.019 -13.104 3.290 1.00 68.31 177 CYS A CA 1
ATOM 1352 C C . CYS A 1 177 ? 20.580 -13.601 1.959 1.00 68.31 177 CYS A C 1
ATOM 1354 O O . CYS A 1 177 ? 20.642 -12.854 0.983 1.00 68.31 177 CYS A O 1
ATOM 1356 N N . LEU A 1 178 ? 21.010 -14.857 1.948 1.00 70.38 178 LEU A N 1
ATOM 1357 C CA . LEU A 1 178 ? 21.389 -15.589 0.756 1.00 70.38 178 LEU A CA 1
ATOM 1358 C C . LEU A 1 178 ? 20.175 -16.396 0.295 1.00 70.38 178 LEU A C 1
ATOM 1360 O O . LEU A 1 178 ? 19.655 -17.219 1.049 1.00 70.38 178 LEU A O 1
ATOM 1364 N N . ILE A 1 179 ? 19.729 -16.158 -0.934 1.00 67.00 179 ILE A N 1
ATOM 1365 C CA . ILE A 1 179 ? 18.638 -16.908 -1.556 1.00 67.00 179 ILE A CA 1
ATOM 1366 C C . ILE A 1 179 ? 19.269 -17.897 -2.533 1.00 67.00 179 ILE A C 1
ATOM 1368 O O . ILE A 1 179 ? 19.901 -17.486 -3.504 1.00 67.00 179 ILE A O 1
ATOM 1372 N N . ARG A 1 180 ? 19.109 -19.200 -2.284 1.00 68.12 180 ARG A N 1
ATOM 1373 C CA . ARG A 1 180 ? 19.464 -20.250 -3.247 1.00 68.12 180 ARG A CA 1
ATOM 1374 C C . ARG A 1 180 ? 18.188 -20.729 -3.905 1.00 68.12 180 ARG A C 1
ATOM 1376 O O . ARG A 1 180 ? 17.307 -21.283 -3.250 1.00 68.12 180 ARG A O 1
ATOM 1383 N N . LEU A 1 181 ? 18.089 -20.501 -5.199 1.00 61.66 181 LEU A N 1
ATOM 1384 C CA . LEU A 1 181 ? 17.066 -21.129 -6.011 1.00 61.66 181 LEU A CA 1
ATOM 1385 C C . LEU A 1 181 ? 17.553 -22.566 -6.311 1.00 61.66 181 LEU A C 1
ATOM 1387 O O . LEU A 1 181 ? 18.744 -22.748 -6.565 1.00 61.66 181 LEU A O 1
ATOM 1391 N N . PRO A 1 182 ? 16.699 -23.600 -6.241 1.00 58.25 182 PRO A N 1
ATOM 1392 C CA . PRO A 1 182 ? 16.962 -24.860 -6.915 1.00 58.25 182 PRO A CA 1
ATOM 1393 C C . PRO A 1 182 ? 17.078 -24.571 -8.408 1.00 58.25 182 PRO A C 1
ATOM 1395 O O . PRO A 1 182 ? 16.611 -23.526 -8.860 1.00 58.25 182 PRO A O 1
ATOM 1398 N N . ASP A 1 183 ? 17.666 -25.489 -9.171 1.00 54.44 183 ASP A N 1
ATOM 1399 C CA . ASP A 1 183 ? 17.651 -25.409 -10.632 1.00 54.44 183 ASP A CA 1
ATOM 1400 C C . ASP A 1 183 ? 16.198 -25.293 -11.126 1.00 54.44 183 ASP A C 1
ATOM 1402 O O . ASP A 1 183 ? 15.458 -26.274 -11.245 1.00 54.44 183 ASP A O 1
ATOM 1406 N N . LEU A 1 184 ? 15.755 -24.053 -11.339 1.00 47.78 184 LEU A N 1
ATOM 1407 C CA . LEU A 1 184 ? 14.437 -23.704 -11.834 1.00 47.78 184 LEU A CA 1
ATOM 1408 C C . LEU A 1 184 ? 14.486 -23.900 -13.344 1.00 47.78 184 LEU A C 1
ATOM 1410 O O . LEU A 1 184 ? 14.848 -23.006 -14.098 1.00 47.78 184 LEU A O 1
ATOM 1414 N N . SER A 1 185 ? 14.108 -25.093 -13.785 1.00 44.34 185 SER A N 1
ATOM 1415 C CA . SER A 1 185 ? 13.950 -25.441 -15.200 1.00 44.34 185 SER A CA 1
ATOM 1416 C C . SER A 1 185 ? 12.683 -24.856 -15.846 1.00 44.34 185 SER A C 1
ATOM 1418 O O . SER A 1 185 ? 12.382 -25.177 -16.991 1.00 44.34 185 SER A O 1
ATOM 1420 N N . SER A 1 186 ? 11.939 -23.984 -15.156 1.00 46.62 186 SER A N 1
ATOM 1421 C CA . SER A 1 186 ? 10.763 -23.305 -15.712 1.00 46.62 186 SER A CA 1
ATOM 1422 C C . SER A 1 186 ? 10.904 -21.788 -15.598 1.00 46.62 186 SER A C 1
ATOM 1424 O O . SER A 1 186 ? 10.540 -21.189 -14.585 1.00 46.62 186 SER A O 1
ATOM 1426 N N . VAL A 1 187 ? 11.436 -21.183 -16.657 1.00 52.72 187 VAL A N 1
ATOM 1427 C CA . VAL A 1 187 ? 11.437 -19.739 -16.905 1.00 52.72 187 VAL A CA 1
ATOM 1428 C C . VAL A 1 187 ? 10.301 -19.402 -17.870 1.00 52.72 187 VAL A C 1
ATOM 1430 O O . VAL A 1 187 ? 10.100 -20.097 -18.864 1.00 52.72 187 VAL A O 1
ATOM 1433 N N . SER A 1 188 ? 9.543 -18.347 -17.575 1.00 47.12 188 SER A N 1
ATOM 1434 C CA . SER A 1 188 ? 8.596 -17.771 -18.529 1.00 47.12 188 SER A CA 1
ATOM 1435 C C . SER A 1 188 ? 9.380 -16.868 -19.483 1.00 47.12 188 SER A C 1
ATOM 1437 O O . SER A 1 188 ? 9.744 -15.755 -19.115 1.00 47.12 188 SER A O 1
ATOM 1439 N N . LEU A 1 189 ? 9.709 -17.369 -20.675 1.00 59.50 189 LEU A N 1
ATOM 1440 C CA . LEU A 1 189 ? 10.415 -16.625 -21.725 1.00 59.50 189 LEU A CA 1
ATOM 1441 C C . LEU A 1 189 ? 9.391 -15.843 -22.559 1.00 59.50 189 LEU A C 1
ATOM 1443 O O . LEU A 1 189 ? 9.079 -16.255 -23.662 1.00 59.50 189 LEU A O 1
ATOM 1447 N N . ILE A 1 190 ? 8.767 -14.805 -22.003 1.00 66.06 190 ILE A N 1
ATOM 1448 C CA . ILE A 1 190 ? 7.791 -13.988 -22.759 1.00 66.06 190 ILE A CA 1
ATOM 1449 C C . ILE A 1 190 ? 8.494 -12.821 -23.466 1.00 66.06 190 ILE A C 1
ATOM 1451 O O . ILE A 1 190 ? 8.048 -12.363 -24.516 1.00 66.06 190 ILE A O 1
ATOM 1455 N N . ASP A 1 191 ? 9.624 -12.376 -22.922 1.00 69.25 191 ASP A N 1
ATOM 1456 C CA . ASP A 1 191 ? 10.433 -11.300 -23.476 1.00 69.25 191 ASP A CA 1
ATOM 1457 C C . ASP A 1 191 ? 11.508 -11.874 -24.412 1.00 69.25 191 ASP A C 1
ATOM 1459 O O . ASP A 1 191 ? 12.175 -12.858 -24.081 1.00 69.25 191 ASP A O 1
ATOM 1463 N N . HIS A 1 192 ? 11.690 -11.264 -25.587 1.00 73.44 192 HIS A N 1
ATOM 1464 C CA . HIS A 1 192 ? 12.655 -11.711 -26.596 1.00 73.44 192 HIS A CA 1
ATOM 1465 C C . HIS A 1 192 ? 13.185 -10.549 -27.440 1.00 73.44 192 HIS A C 1
ATOM 1467 O O . HIS A 1 192 ? 12.472 -9.582 -27.701 1.00 73.44 192 HIS A O 1
ATOM 1473 N N . PHE A 1 193 ? 14.403 -10.704 -27.963 1.00 66.25 193 PHE A N 1
ATOM 1474 C CA . PHE A 1 193 ? 14.856 -9.962 -29.139 1.00 66.25 193 PHE A CA 1
ATOM 1475 C C . PHE A 1 193 ? 14.681 -10.840 -30.378 1.00 66.25 193 PHE A C 1
ATOM 1477 O O . PHE A 1 193 ? 15.235 -11.936 -30.444 1.00 66.25 193 PHE A O 1
ATOM 1484 N N . ALA A 1 194 ? 13.934 -10.354 -31.367 1.00 71.75 194 ALA A N 1
ATOM 1485 C CA . ALA A 1 194 ? 13.955 -10.927 -32.706 1.00 71.75 194 ALA A CA 1
ATOM 1486 C C . ALA A 1 194 ? 15.094 -10.266 -33.492 1.00 71.75 194 ALA A C 1
ATOM 1488 O O . ALA A 1 194 ? 15.114 -9.045 -33.645 1.00 71.75 194 ALA A O 1
ATOM 1489 N N . VAL A 1 195 ? 16.044 -11.067 -33.965 1.00 67.06 195 VAL A N 1
ATOM 1490 C CA . VAL A 1 195 ? 17.164 -10.627 -34.806 1.00 67.06 195 VAL A CA 1
ATOM 1491 C C . VAL A 1 195 ? 17.144 -11.426 -36.104 1.00 67.06 195 VAL A C 1
ATOM 1493 O O . VAL A 1 195 ? 16.764 -12.597 -36.096 1.00 67.06 195 VAL A O 1
ATOM 1496 N N . ASP A 1 196 ? 17.513 -10.804 -37.221 1.00 66.50 196 ASP A N 1
ATOM 1497 C CA . ASP A 1 196 ? 17.715 -11.530 -38.475 1.00 66.50 196 ASP A CA 1
ATOM 1498 C C . ASP A 1 196 ? 19.015 -12.353 -38.430 1.00 66.50 196 ASP A C 1
ATOM 1500 O O . ASP A 1 196 ? 19.875 -12.132 -37.575 1.00 66.50 196 ASP A O 1
ATOM 1504 N N . GLU A 1 197 ? 19.166 -13.306 -39.353 1.00 70.62 197 GLU A N 1
ATOM 1505 C CA . GLU A 1 197 ? 20.306 -14.234 -39.375 1.00 70.62 197 GLU A CA 1
ATOM 1506 C C . GLU A 1 197 ? 21.665 -13.517 -39.441 1.00 70.62 197 GLU A C 1
ATOM 1508 O O . GLU A 1 197 ? 22.623 -13.969 -38.817 1.00 70.62 197 GLU A O 1
ATOM 1513 N N . VAL A 1 198 ? 21.752 -12.361 -40.112 1.00 72.25 198 VAL A N 1
ATOM 1514 C CA . VAL A 1 198 ? 23.004 -11.598 -40.247 1.00 72.25 198 VAL A CA 1
ATOM 1515 C C . VAL A 1 198 ? 23.376 -10.912 -38.933 1.00 72.25 198 VAL A C 1
ATOM 1517 O O . VAL A 1 198 ? 24.553 -10.826 -38.579 1.00 72.25 198 VAL A O 1
ATOM 1520 N N . LEU A 1 199 ? 22.387 -10.407 -38.193 1.00 64.88 199 LEU A N 1
ATOM 1521 C CA . LEU A 1 199 ? 22.603 -9.837 -36.862 1.00 64.88 199 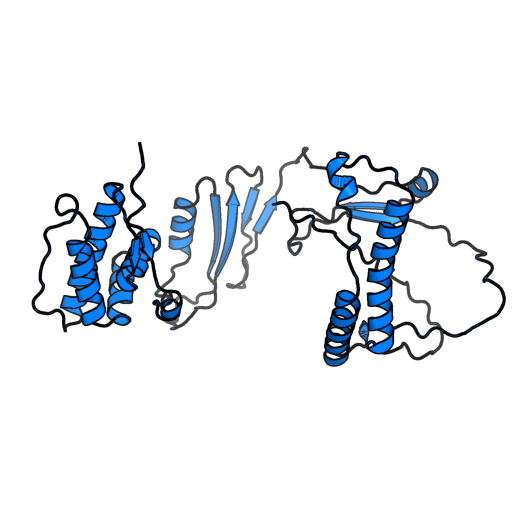LEU A CA 1
ATOM 1522 C C . LEU A 1 199 ? 22.821 -10.912 -35.796 1.00 64.88 199 LEU A C 1
ATOM 1524 O O . LEU A 1 199 ? 23.541 -10.655 -34.833 1.00 64.88 199 LEU A O 1
ATOM 1528 N N . PHE A 1 200 ? 22.249 -12.105 -35.968 1.00 71.69 200 PHE A N 1
ATOM 1529 C CA . PHE A 1 200 ? 22.432 -13.221 -35.043 1.00 71.69 200 PHE A CA 1
ATOM 1530 C C . PHE A 1 200 ? 23.904 -13.635 -34.927 1.00 71.69 200 PHE A C 1
ATOM 1532 O O . PHE A 1 200 ? 24.410 -13.814 -33.821 1.00 71.69 200 PHE A O 1
ATOM 1539 N N . GLU A 1 201 ? 24.628 -13.685 -36.048 1.00 77.19 201 GLU A N 1
ATOM 1540 C CA . GLU A 1 201 ? 26.072 -13.971 -36.064 1.00 77.19 201 GLU A CA 1
ATOM 1541 C C . GLU A 1 201 ? 26.910 -12.913 -35.329 1.00 77.19 201 GLU A C 1
ATOM 1543 O O . GLU A 1 201 ? 28.055 -13.164 -34.954 1.00 77.19 201 GLU A O 1
ATOM 1548 N N . LYS A 1 202 ? 26.334 -11.730 -35.094 1.00 73.06 202 LYS A N 1
ATOM 1549 C CA . LYS A 1 202 ? 26.969 -10.607 -34.401 1.00 73.06 202 LYS A CA 1
ATOM 1550 C C . LYS A 1 202 ? 26.615 -10.550 -32.920 1.00 73.06 202 LYS A C 1
ATOM 1552 O O . LYS A 1 202 ? 27.078 -9.642 -32.236 1.00 73.06 202 LYS A O 1
ATOM 1557 N N . VAL A 1 203 ? 25.813 -11.473 -32.394 1.00 80.75 203 VAL A N 1
ATOM 1558 C CA . VAL A 1 203 ? 25.458 -11.501 -30.970 1.00 80.75 203 VAL A CA 1
ATOM 1559 C C . VAL A 1 203 ? 26.650 -11.973 -30.140 1.00 80.75 203 VAL A C 1
ATOM 1561 O O . VAL A 1 203 ? 27.066 -13.123 -30.221 1.00 80.75 203 VAL A O 1
ATOM 1564 N N . LEU A 1 204 ? 27.184 -11.078 -29.309 1.00 75.94 204 LEU A N 1
ATOM 1565 C CA . LEU A 1 204 ? 28.224 -11.390 -28.330 1.00 75.94 204 LEU A CA 1
ATOM 1566 C C . LEU A 1 204 ? 27.639 -11.968 -27.050 1.00 75.94 204 LEU A C 1
ATOM 1568 O O . LEU A 1 204 ? 28.139 -12.954 -26.518 1.00 75.94 204 LEU A O 1
ATOM 1572 N N . GLU A 1 205 ? 26.592 -11.326 -26.539 1.00 82.12 205 GLU A N 1
ATOM 1573 C CA . GLU A 1 205 ? 25.971 -11.707 -25.280 1.00 82.12 205 GLU A CA 1
ATOM 1574 C C . GLU A 1 205 ? 24.462 -11.529 -25.377 1.00 82.12 205 GLU A C 1
ATOM 1576 O O . GLU A 1 205 ? 23.960 -10.544 -25.921 1.00 82.12 205 GLU A O 1
ATOM 1581 N N . TYR A 1 206 ? 23.746 -12.483 -24.799 1.00 78.88 206 TYR A N 1
ATOM 1582 C CA . TYR A 1 206 ? 22.315 -12.405 -24.573 1.00 78.88 206 TYR A CA 1
ATOM 1583 C C . TYR A 1 206 ? 22.037 -12.933 -23.171 1.00 78.88 206 TYR A C 1
ATOM 1585 O O . TYR A 1 206 ? 22.322 -14.095 -22.876 1.00 78.88 206 TYR A O 1
ATOM 1593 N N . TYR A 1 207 ? 21.542 -12.075 -22.284 1.00 75.31 207 TYR A N 1
ATOM 1594 C CA . TYR A 1 207 ? 21.301 -12.455 -20.896 1.00 75.31 207 TYR A CA 1
ATOM 1595 C C . TYR A 1 207 ? 20.164 -11.660 -20.265 1.00 75.31 207 TYR A C 1
ATOM 1597 O O . TYR A 1 207 ? 19.795 -10.575 -20.708 1.00 75.31 207 TYR A O 1
ATOM 1605 N N . CYS A 1 208 ? 19.622 -12.215 -19.188 1.00 73.62 208 CYS A N 1
ATOM 1606 C CA . CYS A 1 208 ? 18.620 -11.570 -18.359 1.00 73.62 208 CYS A CA 1
ATOM 1607 C C . CYS A 1 208 ? 19.295 -10.960 -17.127 1.00 73.62 208 CYS A C 1
ATOM 1609 O O . CYS A 1 208 ? 20.102 -11.618 -16.464 1.00 73.62 208 CYS A O 1
ATOM 1611 N N . LEU A 1 209 ? 18.996 -9.700 -16.816 1.00 73.31 209 LEU A N 1
ATOM 1612 C CA . LEU A 1 209 ? 19.545 -9.028 -15.645 1.00 73.31 209 LEU A CA 1
ATOM 1613 C C . LEU A 1 209 ? 18.546 -9.092 -14.487 1.00 73.31 209 LEU A C 1
ATOM 1615 O O . LEU A 1 209 ? 17.602 -8.311 -14.402 1.00 73.31 209 LEU A O 1
ATOM 1619 N N . HIS A 1 210 ? 18.808 -9.989 -13.543 1.00 67.75 210 HIS A N 1
ATOM 1620 C CA . HIS A 1 210 ? 18.016 -10.122 -12.323 1.00 67.75 210 HIS A CA 1
ATOM 1621 C C . HIS A 1 210 ? 18.606 -9.252 -11.203 1.00 67.75 210 HIS A C 1
ATOM 1623 O O . HIS A 1 210 ? 19.455 -9.708 -10.434 1.00 67.75 210 HIS A O 1
ATOM 1629 N N . ARG A 1 211 ? 18.190 -7.982 -11.106 1.00 58.97 211 ARG A N 1
ATOM 1630 C CA . ARG A 1 211 ? 18.561 -7.106 -9.979 1.00 58.97 211 ARG A CA 1
ATOM 1631 C C . ARG A 1 211 ? 17.410 -6.899 -9.002 1.00 58.97 211 ARG A C 1
ATOM 1633 O O . ARG A 1 211 ? 16.255 -6.825 -9.397 1.00 58.97 211 ARG A O 1
ATOM 1640 N N . GLY A 1 212 ? 17.753 -6.765 -7.720 1.00 51.59 212 GLY A N 1
ATOM 1641 C CA . GLY A 1 212 ? 16.789 -6.545 -6.637 1.00 51.59 212 GLY A CA 1
ATOM 1642 C C . GLY A 1 212 ? 16.252 -5.112 -6.519 1.00 51.59 212 GLY A C 1
ATOM 1643 O O . GLY A 1 212 ? 15.395 -4.871 -5.677 1.00 51.59 212 GLY A O 1
ATOM 1644 N N . ASP A 1 213 ? 16.756 -4.168 -7.318 1.00 63.06 213 ASP A N 1
ATOM 1645 C CA . ASP A 1 213 ? 16.217 -2.807 -7.463 1.00 63.06 213 ASP A CA 1
ATOM 1646 C C . ASP A 1 213 ? 15.243 -2.681 -8.647 1.00 63.06 213 ASP A C 1
ATOM 1648 O O . ASP A 1 213 ? 14.661 -1.616 -8.856 1.00 63.06 213 ASP A O 1
ATOM 1652 N N . ASN A 1 214 ? 15.026 -3.767 -9.398 1.00 55.34 214 ASN A N 1
ATOM 1653 C CA . ASN A 1 214 ? 13.993 -3.828 -10.416 1.00 55.34 214 ASN A CA 1
ATOM 1654 C C . ASN A 1 214 ? 12.615 -3.961 -9.751 1.00 55.34 214 ASN A C 1
ATOM 1656 O O . ASN A 1 214 ? 12.327 -4.959 -9.093 1.00 55.34 214 ASN A O 1
ATOM 1660 N N . LEU A 1 215 ? 11.777 -2.938 -9.919 1.00 57.06 215 LEU A N 1
ATOM 1661 C CA . LEU A 1 215 ? 10.416 -2.891 -9.374 1.00 57.06 215 LEU A CA 1
ATOM 1662 C C . LEU A 1 215 ? 9.368 -3.501 -10.323 1.00 57.06 215 LEU A C 1
ATOM 1664 O O . LEU A 1 215 ? 8.195 -3.555 -9.961 1.00 57.06 215 LEU A O 1
ATOM 1668 N N . SER A 1 216 ? 9.772 -3.926 -11.526 1.00 64.88 216 SER A N 1
ATOM 1669 C CA . SER A 1 216 ? 8.916 -4.643 -12.476 1.00 64.88 216 SER A CA 1
ATOM 1670 C C . SER A 1 216 ? 8.860 -6.138 -12.150 1.00 64.88 216 SER A C 1
ATOM 1672 O O . SER A 1 216 ? 9.811 -6.724 -11.636 1.00 64.88 216 SER A O 1
ATOM 1674 N N . ASP A 1 217 ? 7.731 -6.758 -12.480 1.00 58.28 217 ASP A N 1
ATOM 1675 C CA . ASP A 1 217 ? 7.498 -8.202 -12.484 1.00 58.28 217 ASP A CA 1
ATOM 1676 C C . ASP A 1 217 ? 8.192 -8.940 -13.647 1.00 58.28 217 ASP A C 1
ATOM 1678 O O . ASP A 1 217 ? 8.282 -10.168 -13.621 1.00 58.28 217 ASP A O 1
ATOM 1682 N N . HIS A 1 218 ? 8.758 -8.211 -14.613 1.00 67.19 218 HIS A N 1
ATOM 1683 C CA . HIS A 1 218 ? 9.609 -8.736 -15.681 1.00 67.19 218 HIS A CA 1
ATOM 1684 C C . HIS A 1 218 ? 11.083 -8.407 -15.430 1.00 67.19 218 HIS A C 1
ATOM 1686 O O . HIS A 1 218 ? 11.424 -7.337 -14.923 1.00 67.19 218 HIS A O 1
ATOM 1692 N N . SER A 1 219 ? 11.987 -9.320 -15.801 1.00 75.81 219 SER A N 1
ATOM 1693 C CA . SER A 1 219 ? 13.432 -9.071 -15.738 1.00 75.81 219 SER A CA 1
ATOM 1694 C C . SER A 1 219 ? 13.943 -8.544 -17.085 1.00 75.81 219 SER A C 1
ATOM 1696 O O . SER A 1 219 ? 13.672 -9.166 -18.111 1.00 75.81 219 SER A O 1
ATOM 1698 N N . PRO A 1 220 ? 14.693 -7.429 -17.113 1.00 75.44 220 PRO A N 1
ATOM 1699 C CA . PRO A 1 220 ? 15.170 -6.850 -18.362 1.00 75.44 220 PRO A CA 1
ATOM 1700 C C . PRO A 1 220 ? 16.138 -7.789 -19.092 1.00 75.44 220 PRO A C 1
ATOM 1702 O O . PRO A 1 220 ? 17.047 -8.367 -18.486 1.00 75.44 220 PRO A O 1
ATOM 1705 N N . LEU A 1 221 ? 15.963 -7.898 -20.410 1.00 75.56 221 LEU A N 1
ATOM 1706 C CA . LEU A 1 221 ? 16.861 -8.623 -21.304 1.00 75.56 221 LEU A CA 1
ATOM 1707 C C . LEU A 1 221 ? 17.895 -7.690 -21.923 1.00 75.56 221 LEU A C 1
ATOM 1709 O O . LEU A 1 221 ? 17.589 -6.570 -22.329 1.00 75.56 221 LEU A O 1
ATOM 1713 N N . PHE A 1 222 ? 19.116 -8.194 -22.041 1.00 77.75 222 PHE A N 1
ATOM 1714 C CA . PHE A 1 222 ? 20.242 -7.508 -22.649 1.00 77.75 222 PHE A CA 1
ATOM 1715 C C . PHE A 1 222 ? 20.715 -8.286 -23.868 1.00 77.75 222 PHE A C 1
ATOM 1717 O O . PHE A 1 222 ? 20.879 -9.504 -23.812 1.00 77.75 222 PHE A O 1
ATOM 1724 N N . LEU A 1 223 ? 20.951 -7.552 -24.952 1.00 73.62 223 LEU A N 1
ATOM 1725 C CA . LEU A 1 223 ? 21.558 -8.038 -26.181 1.00 73.62 223 LEU A CA 1
ATOM 1726 C C . LEU A 1 223 ? 22.783 -7.177 -26.481 1.00 73.62 223 LEU A C 1
ATOM 1728 O O . LEU A 1 223 ? 22.674 -5.957 -26.607 1.00 73.62 223 LEU A O 1
ATOM 1732 N N . VAL A 1 224 ? 23.946 -7.808 -26.598 1.00 77.81 224 VAL A N 1
ATOM 1733 C CA . VAL A 1 224 ? 25.199 -7.155 -26.977 1.00 77.81 224 VAL A CA 1
ATOM 1734 C C . VAL A 1 224 ? 25.568 -7.627 -28.374 1.00 77.81 224 VAL A C 1
ATOM 1736 O O . VAL A 1 224 ? 25.721 -8.823 -28.601 1.00 77.81 224 VAL A O 1
ATOM 1739 N N . LEU A 1 225 ? 25.721 -6.686 -29.306 1.00 78.56 225 LEU A N 1
ATOM 1740 C CA . LEU A 1 225 ? 26.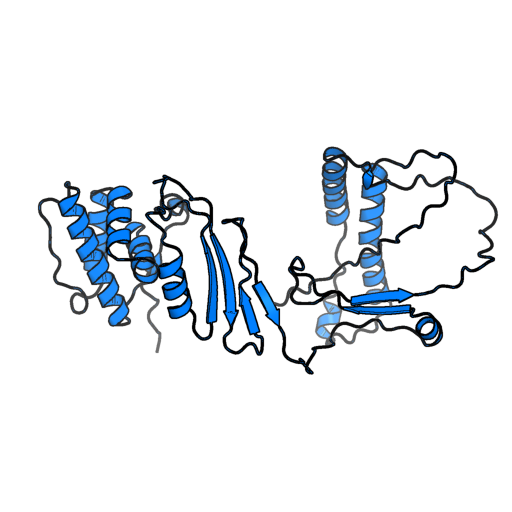078 -6.958 -30.697 1.00 78.56 225 LEU A CA 1
ATOM 1741 C C . LEU A 1 225 ? 27.492 -6.448 -30.999 1.00 78.56 225 LEU A C 1
ATOM 1743 O O . LEU A 1 225 ? 27.819 -5.298 -30.700 1.00 78.56 225 LEU A O 1
ATOM 1747 N N . GLN A 1 226 ? 28.310 -7.269 -31.651 1.00 79.69 226 GLN A N 1
ATOM 1748 C CA . GLN A 1 226 ? 29.540 -6.846 -32.303 1.00 79.69 226 GLN A CA 1
ATOM 1749 C C . GLN A 1 226 ? 29.219 -6.376 -33.714 1.00 79.69 226 GLN A C 1
ATOM 1751 O O . GLN A 1 226 ? 29.154 -7.150 -34.665 1.00 79.69 226 GLN A O 1
ATOM 1756 N N . LEU A 1 227 ? 29.029 -5.074 -33.863 1.00 78.00 227 LEU A N 1
ATOM 1757 C CA . LEU A 1 227 ? 28.969 -4.484 -35.187 1.00 78.00 227 LEU A CA 1
ATOM 1758 C C . LEU A 1 227 ? 30.397 -4.254 -35.666 1.00 78.00 227 LEU A C 1
ATOM 1760 O O . LEU A 1 227 ? 31.135 -3.466 -35.070 1.00 78.00 227 LEU A O 1
ATOM 1764 N N . ASP A 1 228 ? 30.783 -4.924 -36.751 1.00 74.69 228 ASP A N 1
ATOM 1765 C CA . ASP A 1 228 ? 31.945 -4.497 -37.518 1.00 74.69 228 ASP A CA 1
ATOM 1766 C C . ASP A 1 228 ? 31.737 -3.029 -37.861 1.00 74.69 228 ASP A C 1
ATOM 1768 O O . ASP A 1 228 ? 30.717 -2.654 -38.449 1.00 74.69 228 ASP A O 1
ATOM 1772 N N . SER A 1 229 ? 32.670 -2.182 -37.433 1.00 53.16 229 SER A N 1
ATOM 1773 C CA . SER A 1 229 ? 32.677 -0.786 -37.840 1.00 53.16 229 SER A CA 1
ATOM 1774 C C . SER A 1 229 ? 32.584 -0.769 -39.358 1.00 53.16 229 SER A C 1
ATOM 1776 O O . SER A 1 229 ? 33.530 -1.185 -40.026 1.00 53.16 229 SER A O 1
ATOM 1778 N N . ALA A 1 230 ? 31.477 -0.270 -39.905 1.00 46.22 230 ALA A N 1
ATOM 1779 C CA . ALA A 1 230 ? 31.459 0.145 -41.291 1.00 46.22 230 ALA A CA 1
ATOM 1780 C C . ALA A 1 230 ? 32.531 1.234 -41.431 1.00 46.22 230 ALA A C 1
ATOM 1782 O O . ALA A 1 230 ? 32.328 2.396 -41.074 1.00 46.22 230 ALA A O 1
ATOM 1783 N N . ALA A 1 231 ? 33.710 0.838 -41.908 1.00 46.84 231 ALA A N 1
ATOM 1784 C CA . ALA A 1 231 ? 34.429 1.694 -42.822 1.00 46.84 231 ALA A CA 1
ATOM 1785 C C . ALA A 1 231 ? 33.438 2.026 -43.950 1.00 46.84 231 ALA A C 1
ATOM 1787 O O . ALA A 1 231 ? 32.800 1.135 -44.507 1.00 46.84 231 ALA A O 1
ATOM 1788 N N . ASP A 1 232 ? 33.279 3.323 -44.191 1.00 39.53 232 ASP A N 1
ATOM 1789 C CA . ASP A 1 232 ? 32.502 3.932 -45.269 1.00 39.53 232 ASP A CA 1
ATOM 1790 C C . ASP A 1 232 ? 30.973 3.963 -45.116 1.00 39.53 232 ASP A C 1
ATOM 1792 O O . ASP A 1 232 ? 30.218 3.721 -46.055 1.00 39.53 232 ASP A O 1
ATOM 1796 N N . CYS A 1 233 ? 30.496 4.509 -43.993 1.00 33.50 233 CYS A N 1
ATOM 1797 C CA . CYS A 1 233 ? 29.432 5.503 -44.142 1.00 33.50 233 CYS A CA 1
ATOM 1798 C C . CYS A 1 233 ? 30.051 6.713 -44.853 1.00 33.50 233 CYS A C 1
ATOM 1800 O O . CYS A 1 233 ? 30.625 7.581 -44.194 1.00 33.50 233 CYS A O 1
ATOM 1802 N N . VAL A 1 234 ? 29.974 6.759 -46.189 1.00 36.91 234 VAL A N 1
ATOM 1803 C CA . VAL A 1 234 ? 30.183 8.005 -46.936 1.00 36.91 234 VAL A CA 1
ATOM 1804 C C . VAL A 1 234 ? 29.261 9.033 -46.282 1.00 36.91 234 VAL A C 1
ATOM 1806 O O . VAL A 1 234 ? 28.040 8.859 -46.329 1.00 36.91 234 VAL A O 1
ATOM 1809 N N . PRO A 1 235 ? 29.797 10.065 -45.605 1.00 39.56 235 PRO A N 1
ATOM 1810 C CA . PRO A 1 235 ? 28.938 11.096 -45.069 1.00 39.56 235 PRO A CA 1
ATOM 1811 C C . PRO A 1 235 ? 28.226 11.722 -46.270 1.00 39.56 235 PRO A C 1
ATOM 1813 O O . PRO A 1 235 ? 28.904 12.006 -47.267 1.00 39.56 235 PRO A O 1
ATOM 1816 N N . PRO A 1 236 ? 26.898 11.943 -46.222 1.00 37.66 236 PRO A N 1
ATOM 1817 C CA . PRO A 1 236 ? 26.261 12.783 -47.219 1.00 37.66 236 PRO A CA 1
ATOM 1818 C C . PRO A 1 236 ? 27.077 14.071 -47.289 1.00 37.66 236 PRO A C 1
ATOM 1820 O O . PRO A 1 236 ? 27.376 14.710 -46.274 1.00 37.66 236 PRO A O 1
ATOM 1823 N N . SER A 1 237 ? 27.585 14.333 -48.486 1.00 39.88 237 SER A N 1
ATOM 1824 C CA . SER A 1 237 ? 28.594 15.344 -48.716 1.00 39.88 237 SER A CA 1
ATOM 1825 C C . SER A 1 237 ? 28.079 16.699 -48.239 1.00 39.88 237 SER A C 1
ATOM 1827 O O . SER A 1 237 ? 26.996 17.134 -48.614 1.00 39.88 237 SER A O 1
ATOM 1829 N N . SER A 1 238 ? 28.902 17.361 -47.425 1.00 45.56 238 SER A N 1
ATOM 1830 C CA . SER A 1 238 ? 28.915 18.812 -47.214 1.00 45.56 238 SER A CA 1
ATOM 1831 C C . SER A 1 238 ? 27.585 19.486 -46.847 1.00 45.56 238 SER A C 1
ATOM 1833 O O . SER A 1 238 ? 26.971 20.155 -47.671 1.00 45.56 238 SER A O 1
ATOM 1835 N N . ALA A 1 239 ? 27.260 19.468 -45.555 1.00 35.34 239 ALA A N 1
ATOM 1836 C CA . ALA A 1 239 ? 26.939 20.689 -44.811 1.00 35.34 239 ALA A CA 1
ATOM 1837 C C . ALA A 1 239 ? 27.128 20.418 -43.313 1.00 35.34 239 ALA A C 1
ATOM 1839 O O . ALA A 1 239 ? 26.257 19.901 -42.622 1.00 35.34 239 ALA A O 1
ATOM 1840 N N . SER A 1 240 ? 28.313 20.740 -42.801 1.00 43.12 240 SER A N 1
ATOM 1841 C CA . SER A 1 240 ? 28.573 20.776 -41.369 1.00 43.12 240 SER A CA 1
ATOM 1842 C C . SER A 1 240 ? 27.814 21.943 -40.738 1.00 43.12 240 SER A C 1
ATOM 1844 O O . SER A 1 240 ? 28.332 23.057 -40.664 1.00 43.12 240 SER A O 1
ATOM 1846 N N . THR A 1 241 ? 26.616 21.692 -40.228 1.00 40.00 241 THR A N 1
ATOM 1847 C CA . THR A 1 241 ? 26.111 22.430 -39.072 1.00 40.00 241 THR A CA 1
ATOM 1848 C C . THR A 1 241 ? 26.384 21.553 -37.861 1.00 40.00 241 THR A C 1
ATOM 1850 O O . THR A 1 241 ? 25.848 20.457 -37.718 1.00 40.00 241 THR A O 1
ATOM 1853 N N . GLY A 1 242 ? 27.330 21.974 -37.021 1.00 44.56 242 GLY A N 1
ATOM 1854 C CA . GLY A 1 242 ? 27.626 21.282 -35.774 1.00 44.56 242 GLY A CA 1
ATOM 1855 C C . GLY A 1 242 ? 26.386 21.296 -34.890 1.00 44.56 242 GLY A C 1
ATOM 1856 O O . GLY A 1 242 ? 26.158 22.273 -34.185 1.00 44.56 242 GLY A O 1
ATOM 1857 N N . SER A 1 243 ? 25.583 20.232 -34.946 1.00 48.19 243 SER A N 1
ATOM 1858 C CA . SER A 1 243 ? 24.454 20.054 -34.042 1.00 48.19 243 SER A CA 1
ATOM 1859 C C . SER A 1 243 ? 25.020 19.874 -32.644 1.00 48.19 243 SER A C 1
ATOM 1861 O O . SER A 1 243 ? 25.597 18.839 -32.303 1.00 48.19 243 SER A O 1
ATOM 1863 N N . SER A 1 244 ? 24.914 20.930 -31.852 1.00 55.91 244 SER A N 1
ATOM 1864 C CA . SER A 1 244 ? 25.252 20.952 -30.442 1.00 55.91 244 SER A CA 1
ATOM 1865 C C . SER A 1 244 ? 24.404 19.914 -29.712 1.00 55.91 244 SER A C 1
ATOM 1867 O O . SER A 1 244 ? 23.248 20.172 -29.398 1.00 55.91 244 SER A O 1
ATOM 1869 N N . ARG A 1 245 ? 24.948 18.718 -29.477 1.00 72.62 245 ARG A N 1
ATOM 1870 C CA . ARG A 1 245 ? 24.237 17.683 -28.725 1.00 72.62 245 ARG A CA 1
ATOM 1871 C C . ARG A 1 245 ? 23.938 18.193 -27.313 1.00 72.62 245 ARG A C 1
ATOM 1873 O O . ARG A 1 245 ? 24.832 18.720 -26.643 1.00 72.62 245 ARG A O 1
ATOM 1880 N N . VAL A 1 246 ? 22.690 18.037 -26.883 1.00 81.88 246 VAL A N 1
ATOM 1881 C CA . VAL A 1 246 ? 22.253 18.294 -25.505 1.00 81.88 246 VAL A CA 1
ATOM 1882 C C . VAL A 1 246 ? 23.015 17.389 -24.531 1.00 81.88 246 VAL A C 1
ATOM 1884 O O . VAL A 1 246 ? 23.341 16.244 -24.848 1.00 81.88 246 VAL A O 1
ATOM 1887 N N . SER A 1 247 ? 23.354 17.911 -23.356 1.00 83.94 247 SER A N 1
ATOM 1888 C CA . SER A 1 247 ? 24.190 17.247 -22.356 1.00 83.94 247 SER A CA 1
ATOM 1889 C C . SER A 1 247 ? 23.435 17.100 -21.041 1.00 83.94 247 SER A C 1
ATOM 1891 O O . SER A 1 247 ? 23.618 17.895 -20.124 1.00 83.94 247 SER A O 1
ATOM 1893 N N . TRP A 1 248 ? 22.659 16.025 -20.914 1.00 82.31 248 TRP A N 1
ATOM 1894 C CA . TRP A 1 248 ? 21.897 15.696 -19.701 1.00 82.31 248 TRP A CA 1
ATOM 1895 C C . TRP A 1 248 ? 22.740 15.647 -18.425 1.00 82.31 248 TRP A C 1
ATOM 1897 O O . TRP A 1 248 ? 22.297 16.086 -17.375 1.00 82.31 248 TRP A O 1
ATOM 1907 N N . SER A 1 249 ? 23.994 15.199 -18.515 1.00 81.69 249 SER A N 1
ATOM 1908 C CA . SER A 1 249 ? 24.923 15.170 -17.375 1.00 81.69 249 SER A CA 1
ATOM 1909 C C . SER A 1 249 ? 25.333 16.552 -16.853 1.00 81.69 249 SER A C 1
ATOM 1911 O O . SER A 1 249 ? 25.943 16.643 -15.791 1.00 81.69 249 SER A O 1
ATOM 1913 N N . LYS A 1 250 ? 25.046 17.617 -17.609 1.00 81.62 250 LYS A N 1
ATOM 1914 C CA . LYS A 1 250 ? 25.287 19.014 -17.225 1.00 81.62 250 LYS A CA 1
ATOM 1915 C C . LYS A 1 250 ? 24.001 19.753 -16.861 1.00 81.62 250 LYS A C 1
ATOM 1917 O O . LYS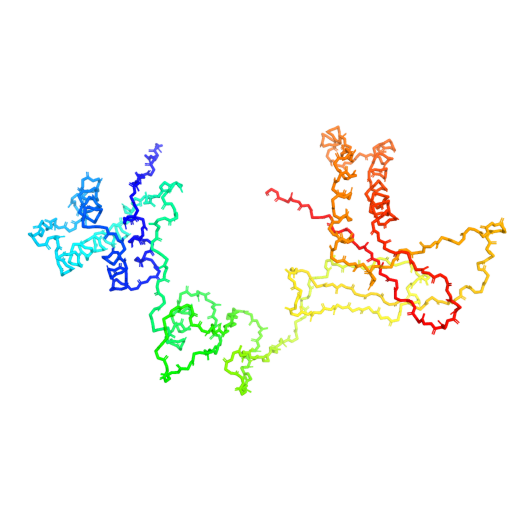 A 1 250 ? 24.095 20.925 -16.515 1.00 81.62 250 LYS A O 1
ATOM 1922 N N . ALA A 1 251 ? 22.843 19.105 -16.984 1.00 85.94 251 ALA A N 1
ATOM 1923 C CA . ALA A 1 251 ? 21.568 19.712 -16.651 1.00 85.94 251 ALA A CA 1
ATOM 1924 C C . ALA A 1 251 ? 21.480 19.924 -15.137 1.00 85.94 251 ALA A C 1
ATOM 1926 O O . ALA A 1 251 ? 21.767 19.018 -14.352 1.00 85.94 251 ALA A O 1
ATOM 1927 N N . SER A 1 252 ? 21.113 21.136 -14.744 1.00 87.19 252 SER A N 1
ATOM 1928 C CA . SER A 1 252 ? 20.738 21.465 -13.377 1.00 87.19 252 SER A CA 1
ATOM 1929 C C . SER A 1 252 ? 19.319 20.976 -13.066 1.00 87.19 252 SER A C 1
ATOM 1931 O O . SER A 1 252 ? 18.558 20.600 -13.957 1.00 87.19 252 SER A O 1
ATOM 1933 N N . GLU A 1 253 ? 18.939 21.006 -11.789 1.00 86.81 253 GLU A N 1
ATOM 1934 C CA . GLU A 1 253 ? 17.560 20.711 -11.373 1.00 86.81 253 GLU A CA 1
ATOM 1935 C C . GLU A 1 253 ? 16.541 21.685 -11.994 1.00 86.81 253 GLU A C 1
ATOM 1937 O O . GLU A 1 253 ? 15.414 21.286 -12.280 1.00 86.81 253 GLU A O 1
ATOM 1942 N N . GLU A 1 254 ? 16.941 22.937 -12.248 1.00 87.56 254 GLU A N 1
ATOM 1943 C CA . GLU A 1 254 ? 16.112 23.947 -12.922 1.00 87.56 254 GLU A CA 1
ATOM 1944 C C . GLU A 1 254 ? 15.916 23.596 -14.406 1.00 87.56 254 GLU A C 1
ATOM 1946 O O . GLU A 1 254 ? 14.780 23.520 -14.863 1.00 87.56 254 GLU A O 1
ATOM 1951 N N . ASP A 1 255 ? 16.986 23.211 -15.115 1.00 81.75 255 ASP A N 1
ATOM 1952 C CA . ASP A 1 255 ? 16.909 22.747 -16.514 1.00 81.75 255 ASP A CA 1
ATOM 1953 C C . ASP A 1 255 ? 16.001 21.508 -16.660 1.00 81.75 255 ASP A C 1
ATOM 1955 O O . ASP A 1 255 ? 15.266 21.352 -17.638 1.00 81.75 255 ASP A O 1
ATOM 1959 N N . ILE A 1 256 ? 16.041 20.605 -15.671 1.00 87.44 256 ILE A N 1
ATOM 1960 C CA . ILE A 1 256 ? 15.197 19.403 -15.627 1.00 87.44 256 ILE A CA 1
ATOM 1961 C C . ILE A 1 256 ? 13.735 19.770 -15.331 1.00 87.44 256 ILE A C 1
ATOM 1963 O O . ILE A 1 256 ? 12.825 19.155 -15.897 1.00 87.44 256 ILE A O 1
ATOM 1967 N N . ALA A 1 257 ? 13.487 20.738 -14.447 1.00 86.81 257 ALA A N 1
ATOM 1968 C CA . ALA A 1 257 ? 12.142 21.228 -14.154 1.00 86.81 257 ALA A CA 1
ATOM 1969 C C . ALA A 1 257 ? 11.521 21.919 -15.379 1.00 86.81 257 ALA A C 1
ATOM 1971 O O . ALA A 1 257 ? 10.386 21.602 -15.746 1.00 86.81 257 ALA A O 1
ATOM 1972 N N . ASP A 1 258 ? 12.293 22.759 -16.066 1.00 84.56 258 ASP A N 1
ATOM 1973 C CA . ASP A 1 258 ? 11.880 23.438 -17.293 1.00 84.56 258 ASP A CA 1
ATOM 1974 C C . ASP A 1 258 ? 11.627 22.443 -18.427 1.00 84.56 258 ASP A C 1
ATOM 1976 O O . ASP A 1 258 ? 10.592 22.515 -19.092 1.00 84.56 258 ASP A O 1
ATOM 1980 N N . TYR A 1 259 ? 12.496 21.437 -18.587 1.00 92.75 259 TYR A N 1
ATOM 1981 C CA . TYR A 1 259 ? 12.278 20.346 -19.539 1.00 92.75 259 TYR A CA 1
ATOM 1982 C C . TYR A 1 259 ? 10.942 19.640 -19.299 1.00 92.75 259 TYR A C 1
ATOM 1984 O O . TYR A 1 259 ? 10.181 19.422 -20.240 1.00 92.75 259 TYR A O 1
ATOM 1992 N N . LYS A 1 260 ? 10.626 19.299 -18.043 1.00 89.00 260 LYS A N 1
ATOM 1993 C CA . LYS A 1 260 ? 9.358 18.639 -17.695 1.00 89.00 260 LYS A CA 1
ATOM 1994 C C . LYS A 1 260 ? 8.160 19.532 -17.997 1.00 89.00 260 LYS A C 1
ATOM 1996 O O . LYS A 1 260 ? 7.149 19.027 -18.483 1.00 89.00 260 LYS A O 1
ATOM 2001 N N . HIS A 1 261 ? 8.270 20.833 -17.738 1.00 92.06 261 HIS A N 1
ATOM 2002 C CA . HIS A 1 261 ? 7.202 21.789 -18.009 1.00 92.06 261 HIS A CA 1
ATOM 2003 C C . HIS A 1 261 ? 6.942 21.930 -19.515 1.00 92.06 261 HIS A C 1
ATOM 2005 O O . HIS A 1 261 ? 5.810 21.757 -19.968 1.00 92.06 261 HIS A O 1
ATOM 2011 N N . VAL A 1 262 ? 7.999 22.146 -20.304 1.00 88.94 262 VAL A N 1
ATOM 2012 C CA . VAL A 1 262 ? 7.915 22.267 -21.767 1.00 88.94 262 VAL A CA 1
ATOM 2013 C C . VAL A 1 262 ? 7.451 20.959 -22.407 1.00 88.94 262 VAL A C 1
ATOM 2015 O O . VAL A 1 262 ? 6.592 20.982 -23.286 1.00 88.94 262 VAL A O 1
ATOM 2018 N N . LEU A 1 263 ? 7.951 19.809 -21.946 1.00 92.62 263 LEU A N 1
ATOM 2019 C CA . LEU A 1 263 ? 7.509 18.507 -22.442 1.00 92.62 263 LEU A CA 1
ATOM 2020 C C . LEU A 1 263 ? 6.021 18.274 -22.165 1.00 92.62 263 LEU A C 1
ATOM 2022 O O . LEU A 1 263 ? 5.311 17.822 -23.056 1.00 92.62 263 LEU A O 1
ATOM 2026 N N . SER A 1 264 ? 5.543 18.613 -20.965 1.00 91.75 264 SER A N 1
ATOM 2027 C CA . SER A 1 264 ? 4.120 18.487 -20.618 1.00 91.75 264 SER A CA 1
ATOM 2028 C C . SER A 1 264 ? 3.250 19.311 -21.569 1.00 91.75 264 SER A C 1
ATOM 2030 O O . SER A 1 264 ? 2.302 18.783 -22.142 1.00 91.75 264 SER A O 1
ATOM 2032 N N . TYR A 1 265 ? 3.640 20.560 -21.836 1.00 92.94 265 TYR A N 1
ATOM 2033 C CA . TYR A 1 265 ? 2.933 21.436 -22.773 1.00 92.94 265 TYR A CA 1
ATOM 2034 C C . TYR A 1 265 ? 2.928 20.916 -24.224 1.00 92.94 265 TYR A C 1
ATOM 2036 O O . TYR A 1 265 ? 1.935 21.062 -24.939 1.00 92.94 265 TYR A O 1
ATOM 2044 N N . LEU A 1 266 ? 4.026 20.310 -24.685 1.00 88.31 266 LEU A N 1
ATOM 2045 C CA . LEU A 1 266 ? 4.100 19.731 -26.031 1.00 88.31 266 LEU A CA 1
ATOM 2046 C C . LEU A 1 266 ? 3.272 18.446 -26.144 1.00 88.31 266 LEU A C 1
ATOM 2048 O O . LEU A 1 266 ? 2.615 18.237 -27.161 1.00 88.31 266 LEU A O 1
ATOM 2052 N N . LEU A 1 267 ? 3.270 17.607 -25.104 1.00 88.81 267 LEU A N 1
ATOM 2053 C CA . LEU A 1 267 ? 2.496 16.365 -25.075 1.00 88.81 267 LEU A CA 1
ATOM 2054 C C . LEU A 1 267 ? 0.988 16.611 -24.954 1.00 88.81 267 LEU A C 1
ATOM 2056 O O . LEU A 1 267 ? 0.216 15.859 -25.539 1.00 88.81 267 LEU A O 1
ATOM 2060 N N . GLU A 1 268 ? 0.560 17.683 -24.283 1.00 90.12 268 GLU A N 1
ATOM 2061 C CA . GLU A 1 268 ? -0.852 18.100 -24.242 1.00 90.12 268 GLU A CA 1
ATOM 2062 C C . GLU A 1 268 ? -1.425 18.423 -25.633 1.00 90.12 268 GLU A C 1
ATOM 2064 O O . GLU A 1 268 ? -2.631 18.312 -25.850 1.00 90.12 268 GLU A O 1
ATOM 2069 N N . GLN A 1 269 ? -0.571 18.784 -26.595 1.00 85.88 269 GLN A N 1
ATOM 2070 C CA . GLN A 1 269 ? -0.971 19.052 -27.979 1.00 85.88 269 GLN A CA 1
ATOM 2071 C C . GLN A 1 269 ? -1.005 17.791 -28.853 1.00 85.88 269 GLN A C 1
ATOM 2073 O O . GLN A 1 269 ? -1.489 17.841 -29.986 1.00 85.88 269 GLN A O 1
ATOM 2078 N N . VAL A 1 270 ? -0.515 16.653 -28.350 1.00 86.00 270 VAL A N 1
ATOM 2079 C CA . VAL A 1 270 ? -0.521 15.384 -29.082 1.00 86.00 270 VAL A CA 1
ATOM 2080 C C . VAL A 1 270 ? -1.889 14.731 -28.933 1.00 86.00 270 VAL A C 1
ATOM 2082 O O . VAL A 1 270 ? -2.227 14.162 -27.897 1.00 86.00 270 VAL A O 1
ATOM 2085 N N . ILE A 1 271 ? -2.685 14.796 -29.997 1.00 81.75 271 ILE A N 1
ATOM 2086 C CA . ILE A 1 271 ? -4.024 14.208 -30.029 1.00 81.75 271 ILE A CA 1
ATOM 2087 C C . ILE A 1 271 ? -3.909 12.723 -30.410 1.00 81.75 271 ILE A C 1
ATOM 2089 O O . ILE A 1 271 ? -3.421 12.419 -31.502 1.00 81.75 271 ILE A O 1
ATOM 2093 N N . PRO A 1 272 ? -4.375 11.784 -29.564 1.00 79.88 272 PRO A N 1
ATOM 2094 C CA . PRO A 1 272 ? -4.416 10.373 -29.926 1.00 79.88 272 PRO A CA 1
ATOM 2095 C C . PRO A 1 272 ? -5.326 10.141 -31.142 1.00 79.88 272 PRO A C 1
ATOM 2097 O O . PRO A 1 272 ? -6.428 10.703 -31.196 1.00 79.88 272 PRO A O 1
ATOM 2100 N N . PRO A 1 273 ? -4.924 9.301 -32.110 1.00 75.69 273 PRO A N 1
ATOM 2101 C CA . PRO A 1 273 ? -5.762 9.009 -33.263 1.00 75.69 273 PRO A CA 1
ATOM 2102 C C . PRO A 1 273 ? -7.045 8.290 -32.825 1.00 75.69 273 PRO A C 1
ATOM 2104 O O . PRO A 1 273 ? -7.024 7.351 -32.028 1.00 75.69 273 PRO A O 1
ATOM 2107 N N . SER A 1 274 ? -8.191 8.721 -33.356 1.00 72.38 274 SER A N 1
ATOM 2108 C CA . SER A 1 274 ? -9.473 8.065 -33.087 1.00 72.38 274 SER A CA 1
ATOM 2109 C C . SER A 1 274 ? -9.574 6.768 -33.889 1.00 72.38 274 SER A C 1
ATOM 2111 O O . SER A 1 274 ? -9.829 6.791 -35.090 1.00 72.38 274 SER A O 1
ATOM 2113 N N . LEU A 1 275 ? -9.406 5.629 -33.214 1.00 67.81 275 LEU A N 1
ATOM 2114 C CA . LEU A 1 275 ? -9.455 4.290 -33.818 1.00 67.81 275 LEU A CA 1
ATOM 2115 C C . LEU A 1 275 ? -10.808 3.585 -33.617 1.00 67.81 275 LEU A C 1
ATOM 2117 O O . LEU A 1 275 ? -10.890 2.362 -33.713 1.00 67.81 275 LEU A O 1
ATOM 2121 N N . ARG A 1 276 ? -11.888 4.333 -33.335 1.00 64.81 276 ARG A N 1
ATOM 2122 C CA . ARG A 1 276 ? -13.218 3.759 -33.041 1.00 64.81 276 ARG A CA 1
ATOM 2123 C C . ARG A 1 276 ? -13.706 2.786 -34.120 1.00 64.81 276 ARG A C 1
ATOM 2125 O O . ARG A 1 276 ? -14.245 1.745 -33.776 1.00 64.81 276 ARG A O 1
ATOM 2132 N N . GLY A 1 277 ? -13.445 3.075 -35.397 1.00 61.88 277 GLY A N 1
ATOM 2133 C CA . GLY A 1 277 ? -13.823 2.192 -36.507 1.00 61.88 277 GLY A CA 1
ATOM 2134 C C . GLY A 1 277 ? -13.038 0.872 -36.581 1.00 61.88 277 GLY A C 1
ATOM 2135 O O . GLY A 1 277 ? -13.502 -0.066 -37.217 1.00 61.88 277 GLY A O 1
ATOM 2136 N N . CYS A 1 278 ? -11.876 0.769 -35.926 1.00 62.31 278 CYS A N 1
ATOM 2137 C CA . CYS A 1 278 ? -11.069 -0.457 -35.891 1.00 62.31 278 CYS A CA 1
ATOM 2138 C C . CYS A 1 278 ? -11.541 -1.442 -34.814 1.00 62.31 278 CYS A C 1
ATOM 2140 O O . CYS A 1 278 ? -11.364 -2.652 -34.966 1.00 62.31 278 CYS A O 1
ATOM 2142 N N . ILE A 1 279 ? -12.150 -0.934 -33.738 1.00 61.06 279 ILE A N 1
ATOM 2143 C CA . ILE A 1 279 ? -12.660 -1.746 -32.623 1.00 61.06 279 ILE A CA 1
ATOM 2144 C C . ILE A 1 279 ? -13.805 -2.642 -33.109 1.00 61.06 279 ILE A C 1
ATOM 2146 O O . ILE A 1 279 ? -13.817 -3.838 -32.826 1.00 61.06 279 ILE A O 1
ATOM 2150 N N . ASP A 1 280 ? -14.693 -2.096 -33.941 1.00 59.50 280 ASP A N 1
ATOM 2151 C CA . ASP A 1 280 ? -15.828 -2.831 -34.515 1.00 59.50 280 ASP A CA 1
ATOM 2152 C C . ASP A 1 280 ? -15.397 -3.923 -35.515 1.00 59.50 280 ASP A C 1
ATOM 2154 O O . ASP A 1 280 ? -16.158 -4.843 -35.804 1.00 59.50 280 ASP A O 1
ATOM 2158 N N . SER A 1 281 ? -14.157 -3.854 -36.018 1.00 58.53 281 SER A N 1
ATOM 2159 C CA . SER A 1 281 ? -13.569 -4.841 -36.935 1.00 58.53 281 SER A CA 1
ATOM 2160 C C . SER A 1 281 ? -12.780 -5.959 -36.241 1.00 58.53 281 SER A C 1
ATOM 2162 O O . SER A 1 281 ? -12.116 -6.738 -36.913 1.00 58.53 281 SER A O 1
ATOM 2164 N N . GLY A 1 282 ? -12.814 -6.048 -34.906 1.00 56.00 282 GLY A N 1
ATOM 2165 C CA . GLY A 1 282 ? -12.129 -7.121 -34.175 1.00 56.00 282 GLY A CA 1
ATOM 2166 C C . GLY A 1 282 ? -10.599 -7.045 -34.238 1.00 56.00 282 GLY A C 1
ATOM 2167 O O . GLY A 1 282 ? -9.941 -8.080 -34.230 1.00 56.00 282 GLY A O 1
ATOM 2168 N N . PHE A 1 283 ? -10.034 -5.831 -34.291 1.00 57.62 283 PHE A N 1
ATOM 2169 C CA . PHE A 1 283 ? -8.584 -5.564 -34.334 1.00 57.62 283 PHE A CA 1
ATOM 2170 C C . PHE A 1 283 ? -7.843 -6.041 -35.601 1.00 57.62 283 PHE A C 1
ATOM 2172 O O . PHE A 1 283 ? -6.617 -5.990 -35.633 1.00 57.62 283 PHE A O 1
ATOM 2179 N N . SER A 1 284 ? -8.545 -6.429 -36.670 1.00 59.16 284 SER A N 1
ATOM 2180 C CA . SER A 1 284 ? -7.945 -6.854 -37.948 1.00 59.16 284 SER A CA 1
ATOM 2181 C C . SER A 1 284 ? -8.023 -5.770 -39.038 1.00 59.16 284 SER A C 1
ATOM 2183 O O . SER A 1 284 ? -8.446 -6.036 -40.163 1.00 59.16 284 SER A O 1
ATOM 2185 N N . CYS A 1 285 ? -7.711 -4.516 -38.697 1.00 67.75 285 CYS A N 1
ATOM 2186 C CA . CYS A 1 285 ? -7.818 -3.391 -39.631 1.00 67.75 285 CYS A CA 1
ATOM 2187 C C . CYS A 1 285 ? -6.514 -3.175 -40.421 1.00 67.75 285 CYS A C 1
ATOM 2189 O O . CYS A 1 285 ? -5.545 -2.661 -39.870 1.00 67.75 285 CYS A O 1
ATOM 2191 N N . ASP A 1 286 ? -6.535 -3.454 -41.729 1.00 69.94 286 ASP A N 1
ATOM 2192 C CA . ASP A 1 286 ? -5.398 -3.258 -42.653 1.00 69.94 286 ASP A CA 1
ATOM 2193 C C . ASP A 1 286 ? -5.407 -1.884 -43.359 1.00 69.94 286 ASP A C 1
ATOM 2195 O O . ASP A 1 286 ? -4.873 -1.710 -44.456 1.00 69.94 286 ASP A O 1
ATOM 2199 N N . SER A 1 287 ? -6.059 -0.877 -42.770 1.00 75.81 287 SER A N 1
ATOM 2200 C CA . SER A 1 287 ? -6.135 0.451 -43.387 1.00 75.81 287 SER A CA 1
ATOM 2201 C C . SER A 1 287 ? -4.784 1.169 -43.329 1.00 75.81 287 SER A C 1
ATOM 2203 O O . SER A 1 287 ? -4.315 1.558 -42.258 1.00 75.81 287 SER A O 1
ATOM 2205 N N . GLU A 1 288 ? -4.199 1.435 -44.497 1.00 75.31 288 GLU A N 1
ATOM 2206 C CA . GLU A 1 288 ? -2.944 2.184 -44.635 1.00 75.31 288 GLU A CA 1
ATOM 2207 C C . GLU A 1 288 ? -3.027 3.597 -44.026 1.00 75.31 288 GLU A C 1
ATOM 2209 O O . GLU A 1 288 ? -2.064 4.088 -43.443 1.00 75.31 288 GLU A O 1
ATOM 2214 N N . ASN A 1 289 ? -4.212 4.214 -44.062 1.00 76.56 289 ASN A N 1
ATOM 2215 C CA . ASN A 1 289 ? -4.462 5.509 -43.434 1.00 76.56 289 ASN A CA 1
ATOM 2216 C C . ASN A 1 289 ? -4.395 5.435 -41.897 1.00 76.56 289 ASN A C 1
ATOM 2218 O O . ASN A 1 289 ? -3.795 6.295 -41.259 1.00 76.56 289 ASN A O 1
ATOM 2222 N N . HIS A 1 290 ? -4.965 4.391 -41.282 1.00 77.19 290 HIS A N 1
ATOM 2223 C CA . HIS A 1 290 ? -4.849 4.193 -39.833 1.00 77.19 290 HIS A CA 1
ATOM 2224 C C . HIS A 1 290 ? -3.410 3.885 -39.418 1.00 77.19 290 HIS A C 1
ATOM 2226 O O . HIS A 1 290 ? -2.954 4.402 -38.400 1.00 77.19 290 HIS A O 1
ATOM 2232 N N . ARG A 1 291 ? -2.675 3.115 -40.230 1.00 76.06 291 ARG A N 1
ATOM 2233 C CA . ARG A 1 291 ? -1.247 2.860 -40.009 1.00 76.06 291 ARG A CA 1
ATOM 2234 C C . ARG A 1 291 ? -0.436 4.157 -40.019 1.00 76.06 291 ARG A C 1
ATOM 2236 O O . ARG A 1 291 ? 0.306 4.400 -39.075 1.00 76.06 291 ARG A O 1
ATOM 2243 N N . GLY A 1 292 ? -0.665 5.030 -41.001 1.00 77.50 292 GLY A N 1
ATOM 2244 C CA . GLY A 1 292 ? -0.016 6.343 -41.067 1.00 77.50 292 GLY A CA 1
ATOM 2245 C C . GLY A 1 292 ? -0.357 7.260 -39.885 1.00 77.50 292 GLY A C 1
ATOM 2246 O O . GLY A 1 292 ? 0.516 7.958 -39.379 1.00 77.50 292 GLY A O 1
ATOM 2247 N N . LEU A 1 293 ? -1.600 7.234 -39.388 1.00 79.19 293 LEU A N 1
ATOM 2248 C CA . LEU A 1 293 ? -1.995 7.991 -38.191 1.00 79.19 293 LEU A CA 1
ATOM 2249 C C . LEU A 1 293 ? -1.308 7.480 -36.917 1.00 79.19 293 LEU A C 1
ATOM 2251 O O . LEU A 1 293 ? -0.928 8.279 -36.062 1.00 79.19 293 LEU A O 1
ATOM 2255 N N . ILE A 1 294 ? -1.145 6.161 -36.793 1.00 78.75 294 ILE A N 1
ATOM 2256 C CA . ILE A 1 294 ? -0.441 5.526 -35.676 1.00 78.75 294 ILE A CA 1
ATOM 2257 C C . ILE A 1 294 ? 1.051 5.865 -35.735 1.00 78.75 294 ILE A C 1
ATOM 2259 O O . ILE A 1 294 ? 1.599 6.344 -34.746 1.00 78.75 294 ILE A O 1
ATOM 2263 N N . GLU A 1 295 ? 1.691 5.680 -36.892 1.00 80.81 295 GLU A N 1
ATOM 2264 C CA . GLU A 1 295 ? 3.097 6.041 -37.116 1.00 80.81 295 GLU A CA 1
ATOM 2265 C C . GLU A 1 295 ? 3.333 7.529 -36.806 1.00 80.81 295 GLU A C 1
ATOM 2267 O O . GLU A 1 295 ? 4.233 7.868 -36.043 1.00 80.81 295 GLU A O 1
ATOM 2272 N N . HIS A 1 296 ? 2.467 8.424 -37.290 1.00 79.38 296 HIS A N 1
ATOM 2273 C CA . HIS A 1 296 ? 2.567 9.856 -37.008 1.00 79.38 296 HIS A CA 1
ATOM 2274 C C . HIS A 1 296 ? 2.424 10.190 -35.515 1.00 79.38 296 HIS A C 1
ATOM 2276 O O . HIS A 1 296 ? 3.192 10.994 -34.981 1.00 79.38 296 HIS A O 1
ATOM 2282 N N . TYR A 1 297 ? 1.470 9.565 -34.821 1.00 82.06 297 TYR A N 1
ATOM 2283 C CA . TYR A 1 297 ? 1.320 9.717 -33.374 1.00 82.06 297 TYR A CA 1
ATOM 2284 C C . TYR A 1 297 ? 2.590 9.274 -32.633 1.00 82.06 297 TYR A C 1
ATOM 2286 O O . TYR A 1 297 ? 3.101 10.010 -31.786 1.00 82.06 297 TYR A O 1
ATOM 2294 N N . PHE A 1 298 ? 3.145 8.117 -33.008 1.00 80.94 298 PHE A N 1
ATOM 2295 C CA . PHE A 1 298 ? 4.370 7.588 -32.416 1.00 80.94 298 PHE A CA 1
ATOM 2296 C C . PHE A 1 298 ? 5.601 8.441 -32.691 1.00 80.94 298 PHE A C 1
ATOM 2298 O O . PHE A 1 298 ? 6.436 8.535 -31.804 1.00 80.94 298 PHE A O 1
ATOM 2305 N N . GLU A 1 299 ? 5.709 9.082 -33.854 1.00 83.56 299 GLU A N 1
ATOM 2306 C CA . GLU A 1 299 ? 6.814 9.993 -34.193 1.00 83.56 299 GLU A CA 1
ATOM 2307 C C . GLU A 1 299 ? 6.702 11.355 -33.489 1.00 83.56 299 GLU A C 1
ATOM 2309 O O . GLU A 1 299 ? 7.705 12.016 -33.197 1.00 83.56 299 GLU A O 1
ATOM 2314 N N . THR A 1 300 ? 5.483 11.784 -33.158 1.00 82.75 300 THR A N 1
ATOM 2315 C CA . THR A 1 300 ? 5.247 13.084 -32.511 1.00 82.75 300 THR A CA 1
ATOM 2316 C C . THR A 1 300 ? 5.757 13.102 -31.065 1.00 82.75 300 THR A C 1
ATOM 2318 O O . THR A 1 300 ? 6.302 14.108 -30.611 1.00 82.75 300 THR A O 1
ATOM 2321 N N . ILE A 1 301 ? 5.656 11.979 -30.350 1.00 82.75 301 ILE A N 1
ATOM 2322 C CA . ILE A 1 301 ? 6.129 11.833 -28.963 1.00 82.75 301 ILE A CA 1
ATOM 2323 C C . ILE A 1 301 ? 7.658 12.032 -28.829 1.00 82.75 301 ILE A C 1
ATOM 2325 O O . ILE A 1 301 ? 8.074 12.926 -28.088 1.00 82.75 301 ILE A O 1
ATOM 2329 N N . PRO A 1 302 ? 8.532 11.276 -29.527 1.00 81.75 302 PRO A N 1
ATOM 2330 C CA . PRO A 1 302 ? 9.975 11.477 -29.469 1.00 81.75 302 PRO A CA 1
ATOM 2331 C C . PRO A 1 302 ? 10.375 12.841 -30.037 1.00 81.75 302 PRO A C 1
ATOM 2333 O O . PRO A 1 302 ? 11.294 13.463 -29.506 1.00 81.75 302 PRO A O 1
ATOM 2336 N N . SER A 1 303 ? 9.659 13.359 -31.041 1.00 84.75 303 SER A N 1
ATOM 2337 C CA . SER A 1 303 ? 9.872 14.721 -31.547 1.00 84.75 303 SER A CA 1
ATOM 2338 C C . SER A 1 303 ? 9.629 15.781 -30.466 1.00 84.75 303 SER A C 1
ATOM 2340 O O . SER A 1 303 ? 10.438 16.698 -30.318 1.00 84.75 303 SER A O 1
ATOM 2342 N N . ALA A 1 304 ? 8.580 15.632 -29.651 1.00 84.56 304 ALA A N 1
ATOM 2343 C CA . ALA A 1 304 ? 8.321 16.500 -28.502 1.00 84.56 304 ALA A CA 1
ATOM 2344 C C . ALA A 1 304 ? 9.422 16.385 -27.434 1.00 84.56 304 ALA A C 1
ATOM 2346 O O . ALA A 1 304 ? 9.890 17.402 -26.919 1.00 84.56 304 ALA A O 1
ATOM 2347 N N . CYS A 1 305 ? 9.903 15.169 -27.147 1.00 87.69 305 CYS A N 1
ATOM 2348 C CA . CYS A 1 305 ? 11.029 14.953 -26.236 1.00 87.69 305 CYS A CA 1
ATOM 2349 C C . CYS A 1 305 ? 12.312 15.642 -26.716 1.00 87.69 305 CYS A C 1
ATOM 2351 O O . CYS A 1 305 ? 13.012 16.256 -25.909 1.00 87.69 305 CYS A O 1
ATOM 2353 N N . LEU A 1 306 ? 12.621 15.552 -28.013 1.00 86.00 306 LEU A N 1
ATOM 2354 C CA . LEU A 1 306 ? 13.792 16.191 -28.612 1.00 86.00 306 LEU A CA 1
ATOM 2355 C C . LEU A 1 306 ? 13.659 17.717 -28.616 1.00 86.00 306 LEU A C 1
ATOM 2357 O O . LEU A 1 306 ? 14.612 18.404 -28.258 1.00 86.00 306 LEU A O 1
ATOM 2361 N N . ALA A 1 307 ? 12.482 18.247 -28.956 1.00 87.69 307 ALA A N 1
ATOM 2362 C CA . ALA A 1 307 ? 12.218 19.683 -28.956 1.00 87.69 307 ALA A CA 1
ATOM 2363 C C . ALA A 1 307 ? 12.320 20.291 -27.548 1.00 87.69 307 ALA A C 1
ATOM 2365 O O . ALA A 1 307 ? 12.983 21.310 -27.369 1.00 87.69 307 ALA A O 1
ATOM 2366 N N . ALA A 1 308 ? 11.733 19.640 -26.537 1.00 88.88 308 ALA A N 1
ATOM 2367 C CA . ALA A 1 308 ? 11.864 20.071 -25.146 1.00 88.88 308 ALA A CA 1
ATOM 2368 C C . ALA A 1 308 ? 13.327 20.022 -24.678 1.00 88.88 308 ALA A C 1
ATOM 2370 O O . ALA A 1 308 ? 13.807 20.942 -24.018 1.00 88.88 308 ALA A O 1
ATOM 2371 N N . ALA A 1 309 ? 14.063 18.971 -25.051 1.00 88.25 309 ALA A N 1
ATOM 2372 C CA . ALA A 1 309 ? 15.466 18.840 -24.678 1.00 88.25 309 ALA A CA 1
ATOM 2373 C C . ALA A 1 309 ? 16.336 19.930 -25.322 1.00 88.25 309 ALA A C 1
ATOM 2375 O O . ALA A 1 309 ? 17.213 20.476 -24.663 1.00 88.25 309 ALA A O 1
ATOM 2376 N N . GLU A 1 310 ? 16.086 20.273 -26.585 1.00 87.31 310 GLU A N 1
ATOM 2377 C CA . GLU A 1 310 ? 16.853 21.283 -27.323 1.00 87.31 310 GLU A CA 1
ATOM 2378 C C . GLU A 1 310 ? 16.717 22.695 -26.730 1.00 87.31 310 GLU A C 1
ATOM 2380 O O . GLU A 1 310 ? 17.652 23.495 -26.820 1.00 87.31 310 GLU A O 1
ATOM 2385 N N . VAL A 1 311 ? 15.566 22.993 -26.117 1.00 88.06 311 VAL A N 1
ATOM 2386 C CA . VAL A 1 311 ? 15.277 24.292 -25.490 1.00 88.06 311 VAL A CA 1
ATOM 2387 C C . VAL A 1 311 ? 15.802 24.358 -24.057 1.00 88.06 311 VAL A C 1
ATOM 2389 O O . VAL A 1 311 ? 16.347 25.387 -23.663 1.00 88.06 311 VAL A O 1
ATOM 2392 N N . CYS A 1 312 ? 15.647 23.280 -23.287 1.00 88.62 312 CYS A N 1
ATOM 2393 C CA . CYS A 1 312 ? 15.875 23.304 -21.841 1.00 88.62 312 CYS A CA 1
ATOM 2394 C C . CYS A 1 312 ? 17.232 22.733 -21.418 1.00 88.62 312 CYS A C 1
ATOM 2396 O O . CYS A 1 312 ? 17.738 23.093 -20.362 1.00 88.62 312 CYS A O 1
ATOM 2398 N N . ILE A 1 313 ? 17.841 21.833 -22.199 1.00 89.38 313 ILE A N 1
ATOM 2399 C CA . ILE A 1 313 ? 19.034 21.102 -21.756 1.00 89.38 313 ILE A CA 1
ATOM 2400 C C . ILE A 1 313 ? 20.319 21.749 -22.290 1.00 89.38 313 ILE A C 1
ATOM 2402 O O . ILE A 1 313 ? 20.467 21.942 -23.503 1.00 89.38 313 ILE A O 1
ATOM 2406 N N . PRO A 1 314 ? 21.317 22.015 -21.421 1.00 85.12 314 PRO A N 1
ATOM 2407 C CA . PRO A 1 314 ? 22.569 22.637 -21.823 1.00 85.12 314 PRO A CA 1
ATOM 2408 C C . PRO A 1 314 ? 23.300 21.876 -22.931 1.00 85.12 314 PRO A C 1
ATOM 2410 O O . PRO A 1 314 ? 23.462 20.654 -22.903 1.00 85.12 314 PRO A O 1
ATOM 2413 N N . LYS A 1 315 ? 23.826 22.626 -23.895 1.00 84.25 315 LYS A N 1
ATOM 2414 C CA . LYS A 1 315 ? 24.539 22.103 -25.062 1.00 84.25 315 LYS A CA 1
ATOM 2415 C C . LYS A 1 315 ? 25.998 21.771 -24.758 1.00 84.25 315 LYS A C 1
ATOM 2417 O O . LYS A 1 315 ? 26.692 22.476 -24.022 1.00 84.25 315 LYS A O 1
ATOM 2422 N N . GLN A 1 316 ? 26.514 20.708 -25.371 1.00 71.06 316 GLN A N 1
ATOM 2423 C CA . GLN A 1 316 ? 27.925 20.353 -25.260 1.00 71.06 316 GLN A CA 1
ATOM 2424 C C . GLN A 1 316 ? 28.780 21.378 -26.031 1.00 71.06 316 GLN A C 1
ATOM 2426 O O . GLN A 1 316 ? 28.795 21.403 -27.260 1.00 71.06 316 GLN A O 1
ATOM 2431 N N . GLY A 1 317 ? 29.493 22.250 -25.310 1.00 54.78 317 GLY A N 1
ATOM 2432 C CA . GLY A 1 317 ? 30.467 23.162 -25.914 1.00 54.78 317 GLY A CA 1
ATOM 2433 C C . GLY A 1 317 ? 31.538 22.386 -26.686 1.00 54.78 317 GLY A C 1
ATOM 2434 O O . GLY A 1 317 ? 32.179 21.490 -26.136 1.00 54.78 317 GLY A O 1
ATOM 2435 N N . GLY A 1 318 ? 31.723 22.713 -27.966 1.00 51.38 318 GLY A N 1
ATOM 2436 C CA . GLY A 1 318 ? 32.670 22.021 -28.833 1.00 51.38 318 GLY A CA 1
ATOM 2437 C C . GLY A 1 318 ? 34.116 22.218 -28.378 1.00 51.38 318 GLY A C 1
ATOM 2438 O O . GLY A 1 318 ? 34.658 23.317 -28.477 1.00 51.38 318 GLY A O 1
ATOM 2439 N N . ARG A 1 319 ? 34.778 21.144 -27.931 1.00 33.25 319 ARG A N 1
ATOM 2440 C CA . ARG A 1 319 ? 36.245 21.054 -27.895 1.00 33.25 319 ARG A CA 1
ATOM 2441 C C . ARG A 1 319 ? 36.734 19.615 -28.082 1.00 33.25 319 ARG A C 1
ATOM 2443 O O . ARG A 1 319 ? 36.035 18.659 -27.776 1.00 33.25 319 ARG A O 1
ATOM 2450 N N . LYS A 1 320 ? 37.924 19.546 -28.691 1.00 34.59 320 LYS A N 1
ATOM 2451 C CA . LYS A 1 320 ? 38.571 18.439 -29.416 1.00 34.59 320 LYS A CA 1
ATOM 2452 C C . LYS A 1 320 ? 38.382 17.033 -28.835 1.00 34.59 320 LYS A C 1
ATOM 2454 O O . LYS A 1 320 ? 38.536 16.805 -27.642 1.00 34.59 320 LYS A O 1
ATOM 2459 N N . ARG A 1 321 ? 38.162 16.110 -29.780 1.00 38.66 321 ARG A N 1
ATOM 2460 C CA . ARG A 1 321 ? 38.097 14.653 -29.636 1.00 38.66 321 ARG A CA 1
ATOM 2461 C C . ARG A 1 321 ? 39.178 14.127 -28.689 1.00 38.66 321 ARG A C 1
ATOM 2463 O O . ARG A 1 321 ? 40.365 14.233 -28.987 1.00 38.66 321 ARG A O 1
ATOM 2470 N N . VAL A 1 322 ? 38.731 13.486 -27.618 1.00 29.83 322 VAL A N 1
ATOM 2471 C CA . VAL A 1 322 ? 39.458 12.415 -26.939 1.00 29.83 322 VAL A CA 1
ATOM 2472 C C . VAL A 1 322 ? 38.568 11.186 -27.073 1.00 29.83 322 VAL A C 1
ATOM 2474 O O . VAL A 1 322 ? 37.365 11.271 -26.827 1.00 29.83 322 VAL A O 1
ATOM 2477 N N . ALA A 1 323 ? 39.137 10.093 -27.576 1.00 39.06 323 ALA A N 1
ATOM 2478 C CA . ALA A 1 323 ? 38.425 8.845 -27.800 1.00 39.06 323 ALA A CA 1
ATOM 2479 C C . ALA A 1 323 ? 37.855 8.332 -26.469 1.00 39.06 323 ALA A C 1
ATOM 2481 O O . ALA A 1 323 ? 38.602 8.049 -25.535 1.00 39.06 323 ALA A O 1
ATOM 2482 N N . GLY A 1 324 ? 36.530 8.257 -26.392 1.00 27.45 324 GLY A N 1
ATOM 2483 C CA . GLY A 1 324 ? 35.785 7.728 -25.262 1.00 27.45 324 GLY A CA 1
ATOM 2484 C C . GLY A 1 324 ? 34.610 6.932 -25.803 1.00 27.45 324 GLY A C 1
ATOM 2485 O O . GLY A 1 324 ? 33.859 7.424 -26.644 1.00 27.45 324 GLY A O 1
ATOM 2486 N N . VAL A 1 325 ? 34.519 5.682 -25.367 1.00 28.58 325 VAL A N 1
ATOM 2487 C CA . VAL A 1 325 ? 33.503 4.700 -25.744 1.00 28.58 325 VAL A CA 1
ATOM 2488 C C . VAL A 1 325 ? 32.113 5.274 -25.450 1.00 28.58 325 VAL A C 1
ATOM 2490 O O . VAL A 1 325 ? 31.796 5.594 -24.306 1.00 28.58 325 VAL A O 1
ATOM 2493 N N . GLY A 1 326 ? 31.306 5.468 -26.494 1.00 25.44 326 GLY A N 1
ATOM 2494 C CA . GLY A 1 326 ? 29.943 5.974 -26.378 1.00 25.44 326 GLY A CA 1
ATOM 2495 C C . GLY A 1 326 ? 28.974 4.838 -26.078 1.00 25.44 326 GLY A C 1
ATOM 2496 O O . GLY A 1 326 ? 28.784 3.960 -26.912 1.00 25.44 326 GLY A O 1
ATOM 2497 N N . VAL A 1 327 ? 28.352 4.870 -24.903 1.00 24.27 327 VAL A N 1
ATOM 2498 C CA . VAL A 1 327 ? 27.191 4.036 -24.578 1.00 24.27 327 VAL A CA 1
ATOM 2499 C C . VAL A 1 327 ? 25.971 4.684 -25.233 1.00 24.27 327 VAL A C 1
ATOM 2501 O O . VAL A 1 327 ? 25.606 5.810 -24.892 1.00 24.27 327 VAL A O 1
ATOM 2504 N N . ALA A 1 328 ? 25.366 4.008 -26.208 1.00 24.31 328 ALA A N 1
ATOM 2505 C CA . ALA A 1 328 ? 24.087 4.416 -26.771 1.00 24.31 328 ALA A CA 1
ATOM 2506 C C . ALA A 1 328 ? 22.980 4.056 -25.771 1.00 24.31 328 ALA A C 1
ATOM 2508 O O . ALA A 1 328 ? 22.720 2.883 -25.517 1.00 24.31 328 ALA A O 1
ATOM 2509 N N . CYS A 1 329 ? 22.352 5.068 -25.174 1.00 21.73 329 CYS A N 1
ATOM 2510 C CA . CYS A 1 329 ? 21.137 4.887 -24.390 1.00 21.73 329 CYS A CA 1
ATOM 2511 C C . CYS A 1 329 ? 19.973 4.770 -25.381 1.00 21.73 329 CYS A C 1
ATOM 2513 O O . CYS A 1 329 ? 19.605 5.758 -26.017 1.00 21.73 329 CYS A O 1
ATOM 2515 N N . VAL A 1 330 ? 19.445 3.562 -25.571 1.00 24.44 330 VAL A N 1
ATOM 2516 C CA . VAL A 1 330 ? 18.184 3.356 -26.288 1.00 24.44 330 VAL A CA 1
ATOM 2517 C C . VAL A 1 330 ? 17.065 3.607 -25.283 1.00 24.44 330 VAL A C 1
ATOM 2519 O O . VAL A 1 330 ? 16.880 2.837 -24.344 1.00 24.44 330 VAL A O 1
ATOM 2522 N N . THR A 1 331 ? 16.345 4.714 -25.450 1.00 23.95 331 THR A N 1
ATOM 2523 C CA . THR A 1 331 ? 15.107 4.978 -24.714 1.00 23.95 331 THR A CA 1
ATOM 2524 C C . THR A 1 331 ? 14.044 4.000 -25.205 1.00 23.95 331 THR A C 1
ATOM 2526 O O . THR A 1 331 ? 13.600 4.099 -26.347 1.00 23.95 331 THR A O 1
ATOM 2529 N N . VAL A 1 332 ? 13.634 3.058 -24.357 1.00 27.64 332 VAL A N 1
ATOM 2530 C CA . VAL A 1 332 ? 12.480 2.189 -24.615 1.00 27.64 332 VAL A CA 1
ATOM 2531 C C . VAL A 1 332 ? 11.248 2.838 -23.989 1.00 27.64 332 VAL A C 1
ATOM 2533 O O . VAL A 1 332 ? 11.186 3.028 -22.777 1.00 27.64 332 VAL A O 1
ATOM 2536 N N . ILE A 1 333 ? 10.274 3.199 -24.825 1.00 24.55 333 ILE A N 1
ATOM 2537 C CA . ILE A 1 333 ? 8.931 3.598 -24.394 1.00 24.55 333 ILE A CA 1
ATOM 2538 C C . ILE A 1 333 ? 8.159 2.305 -24.110 1.00 24.55 333 ILE A C 1
ATOM 2540 O O . ILE A 1 333 ? 7.760 1.602 -25.035 1.00 24.55 333 ILE A O 1
ATOM 2544 N N . THR A 1 334 ? 7.953 1.968 -22.839 1.00 25.50 334 THR A N 1
ATOM 2545 C CA . THR A 1 334 ? 7.009 0.914 -22.446 1.00 25.50 334 THR A CA 1
ATOM 2546 C C . THR A 1 334 ? 5.593 1.479 -22.486 1.00 25.50 334 THR A C 1
ATOM 2548 O O . THR A 1 334 ? 5.206 2.261 -21.618 1.00 25.50 334 THR A O 1
ATOM 2551 N N . LEU A 1 335 ? 4.818 1.085 -23.496 1.00 24.98 335 LEU A N 1
ATOM 2552 C CA . LEU A 1 335 ? 3.365 1.236 -23.499 1.00 24.98 335 LEU A CA 1
ATOM 2553 C C . LEU A 1 335 ? 2.778 0.235 -22.503 1.00 24.98 335 LEU A C 1
ATOM 2555 O O . LEU A 1 335 ? 2.609 -0.942 -22.810 1.00 24.98 335 LEU A O 1
ATOM 2559 N N . SER A 1 336 ? 2.470 0.700 -21.297 1.00 27.56 336 SER A N 1
ATOM 2560 C CA . SER A 1 336 ? 1.593 -0.023 -20.388 1.00 27.56 336 SER A CA 1
ATOM 2561 C C . SER A 1 336 ? 0.170 0.044 -20.939 1.00 27.56 336 SER A C 1
ATOM 2563 O O . SER A 1 336 ? -0.511 1.067 -20.861 1.00 27.56 336 SER A O 1
ATOM 2565 N N . THR A 1 337 ? -0.302 -1.063 -21.507 1.00 27.66 337 THR A N 1
ATOM 2566 C CA . THR A 1 337 ? -1.736 -1.298 -21.654 1.00 27.66 337 THR A CA 1
ATOM 2567 C C . THR A 1 337 ? -2.343 -1.349 -20.257 1.00 27.66 337 THR A C 1
ATOM 2569 O O . THR A 1 337 ? -2.141 -2.309 -19.515 1.00 27.66 337 THR A O 1
ATOM 2572 N N . LEU A 1 338 ? -3.073 -0.294 -19.895 1.00 28.17 338 LEU A N 1
ATOM 2573 C CA . LEU A 1 338 ? -4.059 -0.321 -18.821 1.00 28.17 338 LEU A CA 1
ATOM 2574 C C . LEU A 1 338 ? -5.104 -1.386 -19.177 1.00 28.17 338 LEU A C 1
ATOM 2576 O O . LEU A 1 338 ? -5.980 -1.157 -20.010 1.00 28.17 338 LEU A O 1
ATOM 2580 N N . GLY A 1 339 ? -4.959 -2.566 -18.580 1.00 28.14 339 GLY A N 1
ATOM 2581 C CA . GLY A 1 339 ? -6.023 -3.554 -18.489 1.00 28.14 339 GLY A CA 1
ATOM 2582 C C . GLY A 1 339 ? -7.025 -3.107 -17.429 1.00 28.14 339 GLY A C 1
ATOM 2583 O O . GLY A 1 339 ? -6.632 -2.790 -16.307 1.00 28.14 339 GLY A O 1
ATOM 2584 N N . VAL A 1 340 ? -8.287 -3.032 -17.848 1.00 32.41 340 VAL A N 1
ATOM 2585 C CA . VAL A 1 340 ? -9.491 -2.828 -17.027 1.00 32.41 340 VAL A CA 1
ATOM 2586 C C . VAL A 1 340 ? -9.655 -3.950 -16.009 1.00 32.41 340 VAL A C 1
ATOM 2588 O O . VAL A 1 340 ? -9.384 -5.112 -16.389 1.00 32.41 340 VAL A O 1
#